Protein AF-A0A966G5F8-F1 (afdb_monomer)

Sequence (269 aa):
MKWYKNPLFVFTLGLQVFALGALAYNFRTSVIMLLISVVLGAIASFYLLKSIQPKGGHLPVNTAVSALIAFLLLNPALNLSLETLFWTFLGGVLVVMAKYGPRYKKQLIFNPATFGLLLLSTFITAIYGSDALLPTFVSWWGTDYAGSWALIILLPLVSYATYKFRKLYLVISFLIFNALWIYFNAGLEALVYPYTTGTIYFLAGVMLLEPKTSPTKKYWQIGAALLAVITYRYIGYFGVNNVELWAVIAVNLVHLLSRLRLSTIFQKN

Radius of gyration: 18.38 Å; Cα contacts (8 Å, |Δi|>4): 365; chains: 1; bounding box: 47×43×51 Å

Solvent-accessible surface area (backbone atoms only — not comparable to full-atom values): 13869 Å² total; per-residue (Å²): 132,72,64,84,74,38,64,68,53,52,50,41,52,48,50,48,53,50,48,50,50,25,44,66,70,54,72,42,71,40,45,52,50,43,48,51,26,29,52,50,14,40,51,52,35,50,54,54,46,36,71,77,39,76,90,70,72,74,84,54,72,68,50,58,45,32,49,51,49,44,55,30,27,40,44,55,45,90,62,86,43,70,66,56,50,48,53,45,19,50,36,23,23,34,20,54,50,34,73,73,47,68,62,55,96,93,33,51,40,54,52,25,35,46,50,15,44,49,53,49,52,52,50,49,36,70,75,58,42,87,83,36,95,68,74,51,65,62,56,43,56,41,34,39,58,55,38,51,58,35,28,64,65,43,46,63,49,29,54,51,43,24,61,77,60,51,29,49,51,29,34,53,39,27,52,50,52,44,48,51,52,43,36,80,75,61,34,72,74,62,46,53,64,63,73,45,34,12,46,59,54,42,45,35,41,57,60,50,45,36,73,76,26,30,47,67,52,62,71,56,14,39,52,23,16,51,47,19,40,50,40,32,52,57,44,39,72,72,68,48,80,64,25,68,43,53,14,38,49,48,23,13,50,47,25,49,52,58,50,54,58,51,55,58,55,68,73,75,108

Mean predicted aligned error: 4.23 Å

Foldseek 3Di:
DPQVVDLLSVLLVLLVVLLVVLCVLPVDPLLVLLLVLLVLLLVVLQVVVCVVPVPDDDPDSCLSVLSSVLSQFFDSDPDPDPVLSVLSNQLSNQLNCLCVPDDDPNFRLANSNLVSNVVSVVVVCVVQNCPDPVPPSTDSSSQFSPFLVSVVSCVVSLVSLCVVLQLVLLLVLLVVLLQVVCCVPPNDVSCPRVVRGRRSSCLRRPQLSPNRQADNDNVLSNVLSNQLSCQLPVVVVVVDPPSSSVSSSSRSVSRVVVVVVVVVVVVVD

pLDDT: mean 91.63, std 9.4, range [50.53, 98.75]

Structure (mmCIF, N/CA/C/O backbone):
data_AF-A0A966G5F8-F1
#
_entry.id   AF-A0A966G5F8-F1
#
loop_
_atom_site.group_PDB
_atom_site.id
_atom_site.type_symbol
_atom_site.label_atom_id
_atom_site.label_alt_id
_atom_site.label_comp_id
_atom_site.label_asym_id
_atom_site.label_entity_id
_atom_site.label_seq_id
_atom_site.pdbx_PDB_ins_code
_atom_site.Cartn_x
_atom_site.Cartn_y
_atom_site.Cartn_z
_atom_site.occupancy
_atom_site.B_iso_or_equiv
_atom_site.auth_seq_id
_atom_site.auth_comp_id
_atom_site.auth_asym_id
_atom_site.auth_atom_id
_atom_site.pdbx_PDB_model_num
ATOM 1 N N . MET A 1 1 ? -23.364 -15.515 12.802 1.00 64.62 1 MET A N 1
ATOM 2 C CA . MET A 1 1 ? -23.230 -14.186 12.152 1.00 64.62 1 MET A CA 1
ATOM 3 C C . MET A 1 1 ? -22.932 -14.396 10.671 1.00 64.62 1 MET A C 1
ATOM 5 O O . MET A 1 1 ? -22.065 -15.196 10.351 1.00 64.62 1 MET A O 1
ATOM 9 N N . LYS A 1 2 ? -23.670 -13.756 9.757 1.00 80.44 2 LYS A N 1
ATOM 10 C CA . LYS A 1 2 ? -23.492 -13.939 8.305 1.00 80.44 2 LYS A CA 1
ATOM 11 C C . LYS A 1 2 ? -22.184 -13.270 7.849 1.00 80.44 2 LYS A C 1
ATOM 13 O O . LYS A 1 2 ? -22.147 -12.054 7.700 1.00 80.44 2 LYS A O 1
ATOM 18 N N . TRP A 1 3 ? -21.121 -14.060 7.687 1.00 76.56 3 TRP A N 1
ATOM 19 C CA . TRP A 1 3 ? -19.751 -13.647 7.334 1.00 76.56 3 TRP A CA 1
ATOM 20 C C . TRP A 1 3 ? -19.681 -12.697 6.123 1.00 76.56 3 TRP A C 1
ATOM 22 O O . TRP A 1 3 ? -18.983 -11.687 6.174 1.00 76.56 3 TRP A O 1
ATOM 32 N N . TYR A 1 4 ? -20.517 -12.925 5.107 1.00 83.19 4 TYR A N 1
ATOM 33 C CA . TYR A 1 4 ? -20.645 -12.074 3.916 1.00 83.19 4 TYR A CA 1
ATOM 34 C C . TYR A 1 4 ? -21.154 -10.643 4.186 1.00 83.19 4 TYR A C 1
ATOM 36 O O . TYR A 1 4 ? -21.052 -9.774 3.323 1.00 83.19 4 TYR A O 1
ATOM 44 N N . LYS A 1 5 ? -21.702 -10.360 5.378 1.00 89.88 5 LYS A N 1
ATOM 45 C CA . LYS A 1 5 ? -22.085 -8.995 5.777 1.00 89.88 5 LYS A CA 1
ATOM 46 C C . LYS A 1 5 ? -20.894 -8.159 6.256 1.00 89.88 5 LYS A C 1
ATOM 48 O O . LYS A 1 5 ? -21.043 -6.948 6.394 1.00 89.88 5 LYS A O 1
ATOM 53 N N . ASN A 1 6 ? -19.737 -8.770 6.531 1.00 93.88 6 ASN A N 1
ATOM 54 C CA . ASN A 1 6 ? -18.542 -8.045 6.949 1.00 93.88 6 ASN A CA 1
ATOM 55 C C . ASN A 1 6 ? -17.798 -7.502 5.711 1.00 93.88 6 ASN A C 1
ATOM 57 O O . ASN A 1 6 ? -17.190 -8.288 4.982 1.00 93.88 6 ASN A O 1
ATOM 61 N N . PRO A 1 7 ? -17.789 -6.175 5.473 1.00 94.38 7 PRO A N 1
ATOM 62 C CA . PRO A 1 7 ? -17.194 -5.607 4.266 1.00 94.38 7 PRO A CA 1
ATOM 63 C C . PRO A 1 7 ? -15.684 -5.837 4.176 1.00 94.38 7 PRO A C 1
ATOM 65 O O . PRO A 1 7 ? -15.155 -5.995 3.081 1.00 94.38 7 PRO A O 1
ATOM 68 N N . LEU A 1 8 ? -14.988 -5.915 5.315 1.00 93.44 8 LEU A N 1
ATOM 69 C CA . LEU A 1 8 ? -13.557 -6.213 5.339 1.00 93.44 8 LEU A CA 1
ATOM 70 C C . LEU A 1 8 ? -13.279 -7.643 4.872 1.00 93.44 8 LEU A C 1
ATOM 72 O O . LEU A 1 8 ? -12.286 -7.887 4.195 1.00 93.44 8 LEU A O 1
ATOM 76 N N . PHE A 1 9 ? -14.154 -8.582 5.224 1.00 94.19 9 PHE A N 1
ATOM 77 C CA . PHE A 1 9 ? -14.009 -9.968 4.809 1.00 94.19 9 PHE A CA 1
ATOM 78 C C . PHE A 1 9 ? -14.216 -10.115 3.291 1.00 94.19 9 PHE A C 1
ATOM 80 O O . PHE A 1 9 ? -13.371 -10.701 2.623 1.00 94.19 9 PHE A O 1
ATOM 87 N N . VAL A 1 10 ? -15.271 -9.505 2.732 1.00 95.31 10 VAL A N 1
ATOM 88 C CA . VAL A 1 10 ? -15.514 -9.488 1.273 1.00 95.31 10 VAL A CA 1
ATOM 89 C C . VAL A 1 10 ? -14.350 -8.830 0.530 1.00 95.31 10 VAL A C 1
ATOM 91 O O . VAL A 1 10 ? -13.882 -9.356 -0.475 1.00 95.31 10 VAL A O 1
ATOM 94 N N . PHE A 1 11 ? -13.830 -7.722 1.063 1.00 96.19 11 PHE A N 1
ATOM 95 C CA . PHE A 1 11 ? -12.645 -7.065 0.517 1.00 96.19 11 PHE A CA 1
ATOM 96 C C . PHE A 1 11 ? -11.409 -7.977 0.536 1.00 96.19 11 PHE A C 1
ATOM 98 O O . PHE A 1 11 ? -10.676 -8.047 -0.444 1.00 96.19 11 PHE A O 1
ATOM 105 N N . THR A 1 12 ? -11.205 -8.715 1.632 1.00 96.00 12 THR A N 1
ATOM 106 C CA . THR A 1 12 ? -10.093 -9.670 1.764 1.00 96.00 12 THR A CA 1
ATOM 107 C C . THR A 1 12 ? -10.203 -10.786 0.728 1.00 96.00 12 THR A C 1
ATOM 109 O O . THR A 1 12 ? -9.208 -11.094 0.084 1.00 96.00 12 THR A O 1
ATOM 112 N N . LEU A 1 13 ? -11.398 -11.353 0.523 1.00 96.25 13 LEU A N 1
ATOM 113 C CA . LEU A 1 13 ? -11.620 -12.363 -0.516 1.00 96.25 13 LEU A CA 1
ATOM 114 C C . LEU A 1 13 ? -11.342 -11.821 -1.918 1.00 96.25 13 LEU A C 1
ATOM 116 O O . LEU A 1 13 ? -10.659 -12.476 -2.697 1.00 96.25 13 LEU A O 1
ATOM 120 N N . GLY A 1 14 ? -11.829 -10.621 -2.239 1.00 97.38 14 GLY A N 1
ATOM 121 C CA . GLY A 1 14 ? -11.553 -10.011 -3.539 1.00 97.38 14 GLY A CA 1
ATOM 122 C C . GLY A 1 14 ? -10.056 -9.792 -3.766 1.00 97.38 14 GLY A C 1
ATOM 123 O O . GLY A 1 14 ? -9.552 -10.074 -4.849 1.00 97.38 14 GLY A O 1
ATOM 124 N N . LEU A 1 15 ? -9.325 -9.371 -2.729 1.00 97.56 15 LEU A N 1
ATOM 125 C CA . LEU A 1 15 ? -7.873 -9.215 -2.801 1.00 97.56 15 LEU A CA 1
ATOM 126 C C . LEU A 1 15 ? -7.144 -10.562 -2.944 1.00 97.56 15 LEU A C 1
ATOM 128 O O . LEU A 1 15 ? -6.145 -10.633 -3.652 1.00 97.56 15 LEU A O 1
ATOM 132 N N . GLN A 1 16 ? -7.645 -11.633 -2.319 1.00 97.38 16 GLN A N 1
ATOM 133 C CA . GLN A 1 16 ? -7.126 -12.992 -2.522 1.00 97.38 16 GLN A CA 1
ATOM 134 C C . GLN A 1 16 ? -7.323 -13.454 -3.964 1.00 97.38 16 GLN A C 1
ATOM 136 O O . GLN A 1 16 ? -6.374 -13.938 -4.565 1.00 97.38 16 GLN A O 1
ATOM 141 N N . VAL A 1 17 ? -8.516 -13.265 -4.537 1.00 97.56 17 VAL A N 1
ATOM 142 C CA . VAL A 1 17 ? -8.784 -13.590 -5.949 1.00 97.56 17 VAL A CA 1
ATOM 143 C C . VAL A 1 17 ? -7.850 -12.802 -6.867 1.00 97.56 17 VAL A C 1
ATOM 145 O O . VAL A 1 17 ? -7.244 -13.380 -7.765 1.00 97.56 17 VAL A O 1
ATOM 148 N N . PHE A 1 18 ? -7.665 -11.507 -6.601 1.00 98.19 18 PHE A N 1
ATOM 149 C CA . PHE A 1 18 ? -6.741 -10.668 -7.361 1.00 98.19 18 PHE A CA 1
ATOM 150 C C . PHE A 1 18 ? -5.287 -11.163 -7.266 1.00 98.19 18 PHE A C 1
ATOM 152 O O . PHE A 1 18 ? -4.610 -11.268 -8.287 1.00 98.19 18 PHE A O 1
ATOM 159 N N . ALA A 1 19 ? -4.823 -11.532 -6.066 1.00 98.06 19 ALA A N 1
ATOM 160 C CA . ALA A 1 19 ? -3.479 -12.067 -5.850 1.00 98.06 19 ALA A CA 1
ATOM 161 C C . ALA A 1 19 ? -3.266 -13.459 -6.454 1.00 98.06 19 ALA A C 1
ATOM 163 O O . ALA A 1 19 ? -2.186 -13.741 -6.968 1.00 98.06 19 ALA A O 1
ATOM 164 N N . LEU A 1 20 ? -4.290 -14.314 -6.440 1.00 97.75 20 LEU A N 1
ATOM 165 C CA . LEU A 1 20 ? -4.261 -15.600 -7.132 1.00 97.75 20 LEU A CA 1
ATOM 166 C C . LEU A 1 20 ? -4.184 -15.412 -8.648 1.00 97.75 20 LEU A C 1
ATOM 168 O O . LEU A 1 20 ? -3.435 -16.134 -9.294 1.00 97.75 20 LEU A O 1
ATOM 172 N N . GLY A 1 21 ? -4.885 -14.419 -9.205 1.00 97.69 21 GLY A N 1
ATOM 173 C CA . GLY A 1 21 ? -4.738 -14.034 -10.610 1.00 97.69 21 GLY A CA 1
ATOM 174 C C . GLY A 1 21 ? -3.304 -13.614 -10.946 1.00 97.69 21 GLY A C 1
ATOM 175 O O . GLY A 1 21 ? -2.738 -14.105 -11.922 1.00 97.69 21 GLY A O 1
ATOM 176 N N . ALA A 1 22 ? -2.683 -12.791 -10.091 1.00 97.56 22 ALA A N 1
ATOM 177 C CA . ALA A 1 22 ? -1.288 -12.373 -10.252 1.00 97.56 22 ALA A CA 1
ATOM 178 C C . ALA A 1 22 ? -0.309 -13.554 -10.225 1.00 97.56 22 ALA A C 1
ATOM 180 O O . ALA A 1 22 ? 0.570 -13.660 -11.082 1.00 97.56 22 ALA A O 1
ATOM 181 N N . LEU A 1 23 ? -0.492 -14.455 -9.256 1.00 97.38 23 LEU A N 1
ATOM 182 C CA . LEU A 1 23 ? 0.301 -15.671 -9.108 1.00 97.38 23 LEU A CA 1
ATOM 183 C C . LEU A 1 23 ? 0.127 -16.616 -10.302 1.00 97.38 23 LEU A C 1
ATOM 185 O O . LEU A 1 23 ? 1.115 -17.146 -10.797 1.00 97.38 23 LEU A O 1
ATOM 189 N N . ALA A 1 24 ? -1.109 -16.826 -10.761 1.00 97.25 24 ALA A N 1
ATOM 190 C CA . ALA A 1 24 ? -1.410 -17.718 -11.876 1.00 97.25 24 ALA A CA 1
ATOM 191 C C . ALA A 1 24 ? -0.820 -17.200 -13.194 1.00 97.25 24 ALA A C 1
ATOM 193 O O . ALA A 1 24 ? -0.266 -17.981 -13.962 1.00 97.25 24 ALA A O 1
ATOM 194 N N . TYR A 1 25 ? -0.894 -15.888 -13.438 1.00 97.06 25 TYR A N 1
ATOM 195 C CA . TYR A 1 25 ? -0.330 -15.284 -14.644 1.00 97.06 25 TYR A CA 1
ATOM 196 C C . TYR A 1 25 ? 1.207 -15.314 -14.646 1.00 97.06 25 TYR A C 1
ATOM 198 O O . TYR A 1 25 ? 1.825 -15.615 -15.663 1.00 97.06 25 TYR A O 1
ATOM 206 N N . ASN A 1 26 ? 1.840 -15.036 -13.502 1.00 95.50 26 ASN A N 1
ATOM 207 C CA . ASN A 1 26 ? 3.298 -15.022 -13.354 1.00 95.50 26 ASN A CA 1
ATOM 208 C C . ASN A 1 26 ? 3.800 -16.212 -12.525 1.00 95.50 26 ASN A C 1
ATOM 210 O O . ASN A 1 26 ? 4.575 -16.040 -11.581 1.00 95.50 26 ASN A O 1
ATOM 214 N N . PHE A 1 27 ? 3.377 -17.429 -12.869 1.00 96.00 27 PHE A N 1
ATOM 215 C CA . PHE A 1 27 ? 3.741 -18.625 -12.109 1.00 96.00 27 PHE A CA 1
ATOM 216 C C . PHE A 1 27 ? 5.209 -19.017 -12.342 1.00 96.00 27 PHE A C 1
ATOM 218 O O . PHE A 1 27 ? 5.545 -19.804 -13.225 1.00 96.00 27 PHE A O 1
ATOM 225 N N . ARG A 1 28 ? 6.108 -18.411 -11.561 1.00 95.12 28 ARG A N 1
ATOM 226 C CA . ARG A 1 28 ? 7.564 -18.597 -11.627 1.00 95.12 28 ARG A CA 1
ATOM 227 C C . ARG A 1 28 ? 8.129 -18.852 -10.235 1.00 95.12 28 ARG A C 1
ATOM 229 O O . ARG A 1 28 ? 7.567 -18.399 -9.237 1.00 95.12 28 ARG A O 1
ATOM 236 N N . THR A 1 29 ? 9.288 -19.504 -10.167 1.00 94.56 29 THR A N 1
ATOM 237 C CA . THR A 1 29 ? 9.963 -19.832 -8.901 1.00 94.56 29 THR A CA 1
ATOM 238 C C . THR A 1 29 ? 10.185 -18.603 -8.017 1.00 94.56 29 THR A C 1
ATOM 240 O O . THR A 1 29 ? 9.930 -18.674 -6.820 1.00 94.56 29 THR A O 1
ATOM 243 N N . SER A 1 30 ? 10.572 -17.453 -8.584 1.00 93.50 30 SER A N 1
ATOM 244 C CA . SER A 1 30 ? 10.754 -16.203 -7.825 1.00 93.50 30 SER A CA 1
ATOM 245 C C . SER A 1 30 ? 9.481 -15.722 -7.130 1.00 93.50 30 SER A C 1
ATOM 247 O O . SER A 1 30 ? 9.525 -15.329 -5.966 1.00 93.50 30 SER A O 1
ATOM 249 N N . VAL A 1 31 ? 8.333 -15.818 -7.800 1.00 95.50 31 VAL A N 1
ATOM 250 C CA . VAL A 1 31 ? 7.028 -15.434 -7.245 1.00 95.50 31 VAL A CA 1
ATOM 251 C C . VAL A 1 31 ? 6.577 -16.411 -6.157 1.00 95.50 31 VAL A C 1
ATOM 253 O O . VAL A 1 31 ? 6.059 -15.991 -5.122 1.00 95.50 31 VAL A O 1
ATOM 256 N N . ILE A 1 32 ? 6.809 -17.712 -6.350 1.00 95.88 32 ILE A N 1
ATOM 257 C CA . ILE A 1 32 ? 6.497 -18.733 -5.339 1.00 95.88 32 ILE A CA 1
ATOM 258 C C . ILE A 1 32 ? 7.360 -18.524 -4.091 1.00 95.88 32 ILE A C 1
ATOM 260 O O . ILE A 1 32 ? 6.846 -18.552 -2.975 1.00 95.88 32 ILE A O 1
ATOM 264 N N . MET A 1 33 ? 8.656 -18.258 -4.262 1.00 94.00 33 MET A N 1
ATOM 265 C CA . MET A 1 33 ? 9.560 -17.978 -3.145 1.00 94.00 33 MET A CA 1
ATOM 266 C C . MET A 1 33 ? 9.180 -16.687 -2.417 1.00 94.00 33 MET A C 1
ATOM 268 O O . MET A 1 33 ? 9.185 -16.663 -1.190 1.00 94.00 33 MET A O 1
ATOM 272 N N . LEU A 1 34 ? 8.767 -15.645 -3.145 1.00 94.06 34 LEU A N 1
ATOM 273 C CA . LEU A 1 34 ? 8.193 -14.435 -2.558 1.00 94.06 34 LEU A CA 1
ATOM 274 C C . LEU A 1 34 ? 6.955 -14.760 -1.702 1.00 94.06 34 LEU A C 1
ATOM 276 O O . LEU A 1 34 ? 6.875 -14.325 -0.552 1.00 94.06 34 LEU A O 1
ATOM 280 N N . LEU A 1 35 ? 6.015 -15.555 -2.227 1.00 95.50 35 LEU A N 1
ATOM 281 C CA . LEU A 1 35 ? 4.829 -15.986 -1.483 1.00 95.50 35 LEU A CA 1
ATOM 282 C C . LEU A 1 35 ? 5.216 -16.726 -0.196 1.00 95.50 35 LEU A C 1
ATOM 284 O O . LEU A 1 35 ? 4.717 -16.386 0.878 1.00 95.50 35 LEU A O 1
ATOM 288 N N . ILE A 1 36 ? 6.125 -17.700 -0.294 1.00 95.31 36 ILE A N 1
ATOM 289 C CA . ILE A 1 36 ? 6.622 -18.471 0.852 1.00 95.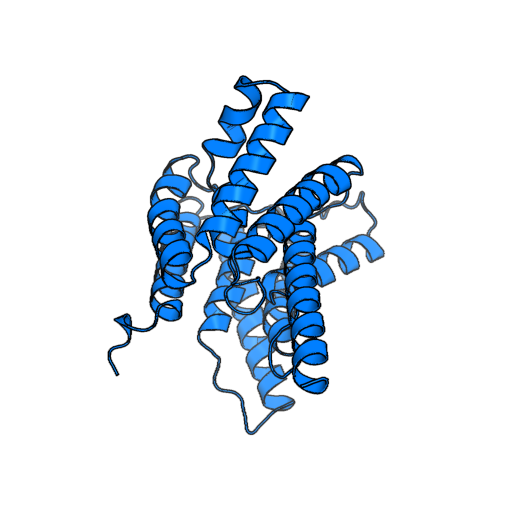31 36 ILE A CA 1
ATOM 290 C C . ILE A 1 36 ? 7.259 -17.535 1.885 1.00 95.31 36 ILE A C 1
ATOM 292 O O . ILE A 1 36 ? 6.895 -17.597 3.057 1.00 95.31 36 ILE A O 1
ATOM 296 N N . SER A 1 37 ? 8.143 -16.623 1.472 1.00 92.69 37 SER A N 1
ATOM 297 C CA . SER A 1 37 ? 8.813 -15.677 2.372 1.00 92.69 37 SER A CA 1
ATOM 298 C C . SER A 1 37 ? 7.831 -14.757 3.098 1.00 92.69 37 SER A C 1
ATOM 300 O O . SER A 1 37 ? 7.963 -14.551 4.305 1.00 92.69 37 SER A O 1
ATOM 302 N N . VAL A 1 38 ? 6.808 -14.242 2.407 1.00 93.62 38 VAL A N 1
ATOM 303 C CA . VAL A 1 38 ? 5.767 -13.405 3.029 1.00 93.62 38 VAL A CA 1
ATOM 304 C C . VAL A 1 38 ? 4.926 -14.213 4.020 1.00 93.62 38 VAL A C 1
ATOM 306 O O . VAL A 1 38 ? 4.655 -13.735 5.124 1.00 93.62 38 VAL A O 1
ATOM 309 N N . VAL A 1 39 ? 4.538 -15.443 3.666 1.00 94.19 39 VAL A N 1
ATOM 310 C CA . VAL A 1 39 ? 3.778 -16.339 4.553 1.00 94.19 39 VAL A CA 1
ATOM 311 C C . VAL A 1 39 ? 4.591 -16.689 5.798 1.00 94.19 39 VAL A C 1
ATOM 313 O O . VAL A 1 39 ? 4.089 -16.539 6.913 1.00 94.19 39 VAL A O 1
ATOM 316 N N . LEU A 1 40 ? 5.855 -17.085 5.637 1.00 94.69 40 LEU A N 1
ATOM 317 C CA . LEU A 1 40 ? 6.754 -17.379 6.752 1.00 94.69 40 LEU A CA 1
ATOM 318 C C . LEU A 1 40 ? 6.976 -16.148 7.635 1.00 94.69 40 LEU A C 1
ATOM 320 O O . LEU A 1 40 ? 6.915 -16.268 8.857 1.00 94.69 40 LEU A O 1
ATOM 324 N N . GLY A 1 41 ? 7.152 -14.959 7.052 1.00 92.12 41 GLY A N 1
ATOM 325 C CA . GLY A 1 41 ? 7.279 -13.708 7.803 1.00 92.12 41 GLY A CA 1
ATOM 326 C C . GLY A 1 41 ? 6.024 -13.376 8.617 1.00 92.12 41 GLY A C 1
ATOM 327 O O . GLY A 1 41 ? 6.109 -12.975 9.783 1.00 92.12 41 GLY A O 1
ATOM 328 N N . ALA A 1 42 ? 4.838 -13.614 8.053 1.00 90.44 42 ALA A N 1
ATOM 329 C CA . ALA A 1 42 ? 3.576 -13.436 8.762 1.00 90.44 42 ALA A CA 1
ATOM 330 C C . ALA A 1 42 ? 3.398 -14.443 9.914 1.00 90.44 42 ALA A C 1
ATOM 332 O O . ALA A 1 42 ? 2.958 -14.059 11.002 1.00 90.44 42 ALA A O 1
ATOM 333 N N . ILE A 1 43 ? 3.778 -15.708 9.701 1.00 91.88 43 ILE A N 1
ATOM 334 C CA . ILE A 1 43 ? 3.770 -16.755 10.733 1.00 91.88 43 ILE A CA 1
ATOM 335 C C . ILE A 1 43 ? 4.762 -16.412 11.851 1.00 91.88 43 ILE A C 1
ATOM 337 O O . ILE A 1 43 ? 4.391 -16.419 13.025 1.00 91.88 43 ILE A O 1
ATOM 341 N N . ALA A 1 44 ? 5.998 -16.047 11.510 1.00 92.38 44 ALA A N 1
ATOM 342 C CA . ALA A 1 44 ? 7.018 -15.653 12.479 1.00 92.38 44 ALA A CA 1
ATOM 343 C C . ALA A 1 44 ? 6.547 -14.464 13.326 1.00 92.38 44 ALA A C 1
ATOM 345 O O . ALA A 1 44 ? 6.622 -14.499 14.553 1.00 92.38 44 ALA A O 1
ATOM 346 N N . SER A 1 45 ? 5.953 -13.454 12.687 1.00 89.81 45 SER A N 1
ATOM 347 C CA . SER A 1 45 ? 5.371 -12.306 13.388 1.00 89.81 45 SER A CA 1
ATOM 348 C C . SER A 1 45 ? 4.285 -12.711 14.364 1.00 89.81 45 SER A C 1
ATOM 350 O O . SER A 1 45 ? 4.231 -12.185 15.470 1.00 89.81 45 SER A O 1
ATOM 352 N N . PHE A 1 46 ? 3.414 -13.647 13.981 1.00 87.69 46 PHE A N 1
ATOM 353 C CA . PHE A 1 46 ? 2.381 -14.148 14.877 1.00 87.69 46 PHE A CA 1
ATOM 354 C C . PHE A 1 46 ? 2.979 -14.761 16.146 1.00 87.69 46 PHE A C 1
ATOM 356 O O . PHE A 1 46 ? 2.537 -14.429 17.247 1.00 87.69 46 PHE A O 1
ATOM 363 N N . TYR A 1 47 ? 4.002 -15.607 16.008 1.00 90.06 47 TYR A N 1
ATOM 364 C CA . TYR A 1 47 ? 4.673 -16.216 17.156 1.00 90.06 47 TYR A CA 1
ATOM 365 C C . TYR A 1 47 ? 5.405 -15.184 18.020 1.00 90.06 47 TYR A C 1
ATOM 367 O O . TYR A 1 47 ? 5.251 -15.208 19.243 1.00 90.06 47 TYR A O 1
ATOM 375 N N . LEU A 1 48 ? 6.111 -14.229 17.408 1.00 89.06 48 LEU A N 1
ATOM 376 C CA . LEU A 1 48 ? 6.752 -13.120 18.124 1.00 89.06 48 LEU A CA 1
ATOM 377 C C . LEU A 1 48 ? 5.725 -12.304 18.919 1.00 89.06 48 LEU A C 1
ATOM 379 O O . LEU A 1 48 ? 5.907 -12.032 20.104 1.00 89.06 48 LEU A O 1
ATOM 383 N N . LEU A 1 49 ? 4.593 -11.970 18.301 1.00 85.94 49 LEU A N 1
ATOM 384 C CA . LEU A 1 49 ? 3.521 -11.214 18.947 1.00 85.94 49 LEU A CA 1
ATOM 385 C C . LE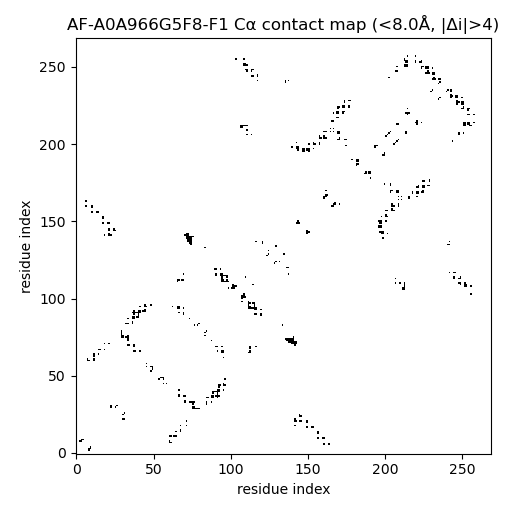U A 1 49 ? 2.848 -11.997 20.067 1.00 85.94 49 LEU A C 1
ATOM 387 O O . LEU A 1 49 ? 2.526 -11.415 21.100 1.00 85.94 49 LEU A O 1
ATOM 391 N N . LYS A 1 50 ? 2.657 -13.307 19.896 1.00 85.38 50 LYS A N 1
ATOM 392 C CA . LYS A 1 50 ? 2.141 -14.178 20.954 1.00 85.38 50 LYS A CA 1
ATOM 393 C C . LYS A 1 50 ? 3.093 -14.216 22.153 1.00 85.38 50 LYS A C 1
ATOM 395 O O . LYS A 1 50 ? 2.618 -14.217 23.283 1.00 85.38 50 LYS A O 1
ATOM 400 N N . SER A 1 51 ? 4.406 -14.189 21.915 1.00 87.00 51 SER A N 1
ATOM 401 C CA . SER A 1 51 ? 5.413 -14.120 22.981 1.00 87.00 51 SER A CA 1
ATOM 402 C C . SER A 1 51 ? 5.367 -12.793 23.743 1.00 87.00 51 SER A C 1
ATOM 404 O O . SER A 1 51 ? 5.518 -12.781 24.959 1.00 87.00 51 SER A O 1
ATOM 406 N N . ILE A 1 52 ? 5.140 -11.675 23.047 1.00 84.62 52 ILE A N 1
ATOM 407 C CA . ILE A 1 52 ? 5.096 -10.337 23.661 1.00 84.62 52 ILE A CA 1
ATOM 408 C C . ILE A 1 52 ? 3.728 -10.067 24.321 1.00 84.62 52 ILE A C 1
ATOM 410 O O . ILE A 1 52 ? 3.642 -9.357 25.321 1.00 84.62 52 ILE A O 1
ATOM 414 N N . GLN A 1 53 ? 2.638 -10.619 23.775 1.00 82.12 53 GLN A N 1
ATOM 415 C CA . GLN A 1 53 ? 1.255 -10.370 24.208 1.00 82.12 53 GLN A CA 1
ATOM 416 C C . GLN A 1 53 ? 0.446 -11.677 24.359 1.00 82.12 53 GLN A C 1
ATOM 418 O O . GLN A 1 53 ? -0.513 -11.911 23.612 1.00 82.12 53 GLN A O 1
ATOM 423 N N . PRO A 1 54 ? 0.760 -12.522 25.361 1.00 69.62 54 PRO A N 1
ATOM 424 C CA . PRO A 1 54 ? 0.217 -13.881 25.482 1.00 69.62 54 PRO A CA 1
ATOM 425 C C . PRO A 1 54 ? -1.308 -13.963 25.663 1.00 69.62 54 PRO A C 1
ATOM 427 O O . PRO A 1 54 ? -1.904 -14.990 25.351 1.00 69.62 54 PRO A O 1
ATOM 430 N N . LYS A 1 55 ? -1.965 -12.891 26.128 1.00 63.09 55 LYS A N 1
ATOM 431 C CA . LYS A 1 55 ? -3.410 -12.874 26.433 1.00 63.09 55 LYS A CA 1
ATOM 432 C C . LYS A 1 55 ? -4.310 -12.278 25.333 1.00 63.09 55 LYS A C 1
ATOM 434 O O . LYS A 1 55 ? -5.511 -12.176 25.553 1.00 63.09 55 LYS A O 1
ATOM 439 N N . GLY A 1 56 ? -3.778 -11.860 24.175 1.00 56.00 56 GLY A N 1
ATOM 440 C CA . GLY A 1 56 ? -4.535 -11.000 23.239 1.00 56.00 56 GLY A CA 1
ATOM 441 C C . GLY A 1 56 ? -4.584 -11.389 21.755 1.00 56.00 56 GLY A C 1
ATOM 442 O O . GLY A 1 56 ? -5.183 -10.661 20.967 1.00 56.00 56 GLY A O 1
ATOM 443 N N . GLY A 1 57 ? -3.948 -12.476 21.323 1.00 53.81 57 GLY A N 1
ATOM 444 C CA . GLY A 1 57 ? -3.558 -12.611 19.916 1.00 53.81 57 GLY A CA 1
ATOM 445 C C . GLY A 1 57 ? -4.413 -13.533 19.050 1.00 53.81 57 GLY A C 1
ATOM 446 O O . GLY A 1 57 ? -3.877 -14.513 18.548 1.00 53.81 57 GLY A O 1
ATOM 447 N N . HIS A 1 58 ? -5.691 -13.246 18.793 1.00 64.25 58 HIS A N 1
ATOM 448 C CA . HIS A 1 58 ? -6.281 -13.789 17.558 1.00 64.25 58 HIS A CA 1
ATOM 449 C C . HIS A 1 58 ? -5.707 -13.014 16.376 1.00 64.25 58 HIS A C 1
ATOM 451 O O . HIS A 1 58 ? -5.713 -11.784 16.416 1.00 64.25 58 HIS A O 1
ATOM 457 N N . LEU A 1 59 ? -5.236 -13.706 15.330 1.00 70.62 59 LEU A N 1
ATOM 458 C CA . LEU A 1 59 ? -4.826 -13.048 14.090 1.00 70.62 59 LEU A CA 1
ATOM 459 C C . LEU A 1 59 ? -6.039 -12.342 13.488 1.00 70.62 59 LEU A C 1
ATOM 461 O O . LEU A 1 59 ? -6.979 -13.001 13.039 1.00 70.62 59 LEU A O 1
ATOM 465 N N . PRO A 1 60 ? -6.061 -11.004 13.478 1.00 77.94 60 PRO A N 1
ATOM 466 C CA . PRO A 1 60 ? -7.195 -10.303 12.919 1.00 77.94 60 PRO A CA 1
ATOM 467 C C . PRO A 1 60 ? -7.204 -10.502 11.396 1.00 77.94 60 PRO A C 1
ATOM 469 O O . PRO A 1 60 ? -6.154 -10.524 10.760 1.00 77.94 60 PRO A O 1
ATOM 472 N N . VAL A 1 61 ? -8.392 -10.607 10.787 1.00 82.69 61 VAL A N 1
ATOM 473 C CA . VAL A 1 61 ? -8.572 -10.788 9.325 1.00 82.69 61 VAL A CA 1
ATOM 474 C C . VAL A 1 61 ? -7.799 -9.747 8.510 1.00 82.69 61 VAL A C 1
ATOM 476 O O . VAL A 1 61 ? -7.276 -10.039 7.440 1.00 82.69 61 VAL A O 1
ATOM 479 N N . ASN A 1 62 ? -7.636 -8.534 9.044 1.00 85.56 62 ASN A N 1
ATOM 480 C CA . ASN A 1 62 ? -6.829 -7.513 8.387 1.00 85.56 62 ASN A CA 1
ATOM 481 C C . ASN A 1 62 ? -5.346 -7.916 8.237 1.00 85.56 62 ASN A C 1
ATOM 483 O O . ASN A 1 62 ? -4.611 -7.185 7.588 1.00 85.56 62 ASN A O 1
ATOM 487 N N . THR A 1 63 ? -4.834 -8.971 8.893 1.00 89.81 63 THR A N 1
ATOM 488 C CA . THR A 1 63 ? -3.432 -9.437 8.757 1.00 89.81 63 THR A CA 1
ATOM 489 C C . THR A 1 63 ? -3.238 -10.163 7.454 1.00 89.81 63 THR A C 1
ATOM 491 O O . THR A 1 63 ? -2.252 -9.892 6.779 1.00 89.81 63 THR A O 1
ATOM 494 N N . ALA A 1 64 ? -4.231 -10.951 7.044 1.00 92.12 64 ALA A N 1
ATOM 495 C CA . ALA A 1 64 ? -4.273 -11.486 5.695 1.00 92.12 64 ALA A CA 1
ATOM 496 C C . ALA A 1 64 ? -4.252 -10.350 4.663 1.00 92.12 64 ALA A C 1
ATOM 498 O O . ALA A 1 64 ? -3.457 -10.400 3.739 1.00 92.12 64 ALA A O 1
ATOM 499 N N . VAL A 1 65 ? -5.035 -9.279 4.866 1.00 94.69 65 VAL A N 1
ATOM 500 C CA . VAL A 1 65 ? -5.019 -8.109 3.962 1.00 94.69 65 VAL A CA 1
ATOM 501 C C . VAL A 1 65 ? -3.623 -7.491 3.865 1.00 94.69 65 VAL A C 1
ATOM 503 O O . VAL A 1 65 ? -3.124 -7.310 2.763 1.00 94.69 65 VAL A O 1
ATOM 506 N N . SER A 1 66 ? -2.970 -7.196 4.993 1.00 94.69 66 SER A N 1
ATOM 507 C CA . SER A 1 66 ? -1.627 -6.598 4.980 1.00 94.69 66 SER A CA 1
ATOM 508 C C . SER A 1 66 ? -0.581 -7.517 4.335 1.00 94.69 66 SER A C 1
ATOM 510 O O . SER A 1 66 ? 0.244 -7.031 3.572 1.00 94.69 66 SER A O 1
ATOM 512 N N . ALA A 1 67 ? -0.634 -8.827 4.594 1.00 94.81 67 ALA A N 1
ATOM 513 C CA . ALA A 1 67 ? 0.276 -9.799 3.987 1.00 94.81 67 ALA A CA 1
ATOM 514 C C . ALA A 1 67 ? 0.043 -9.949 2.473 1.00 94.81 67 ALA A C 1
ATOM 516 O O . ALA A 1 67 ? 1.002 -9.991 1.713 1.00 94.81 67 ALA A O 1
ATOM 517 N N . LEU A 1 68 ? -1.215 -9.959 2.020 1.00 96.81 68 LEU A N 1
ATOM 518 C CA . LEU A 1 68 ? -1.557 -9.976 0.592 1.00 96.81 68 LEU A CA 1
ATOM 519 C C . LEU A 1 68 ? -1.082 -8.706 -0.114 1.00 96.81 68 LEU A C 1
ATOM 521 O O . LEU A 1 68 ? -0.518 -8.787 -1.197 1.00 96.81 68 LEU A O 1
ATOM 525 N N . ILE A 1 69 ? -1.267 -7.539 0.511 1.00 97.12 69 ILE A N 1
ATOM 526 C CA . ILE A 1 69 ? -0.716 -6.281 -0.002 1.00 97.12 69 ILE A CA 1
ATOM 527 C C . ILE A 1 69 ? 0.810 -6.383 -0.091 1.00 97.12 69 ILE A C 1
ATOM 529 O O . ILE A 1 69 ? 1.364 -6.067 -1.133 1.00 97.12 69 ILE A O 1
ATOM 533 N N . ALA A 1 70 ? 1.495 -6.866 0.949 1.00 96.25 70 ALA A N 1
ATOM 534 C CA . ALA A 1 70 ? 2.947 -7.036 0.904 1.00 96.25 70 ALA A CA 1
ATOM 535 C C . ALA A 1 70 ? 3.383 -7.955 -0.246 1.00 96.25 70 ALA A C 1
ATOM 537 O O . ALA A 1 70 ? 4.271 -7.587 -1.005 1.00 96.25 70 ALA A O 1
ATOM 538 N N . PHE A 1 71 ? 2.713 -9.096 -0.428 1.00 97.12 71 PHE A N 1
ATOM 539 C CA . PHE A 1 71 ? 2.968 -10.012 -1.541 1.00 97.12 71 PHE A CA 1
ATOM 540 C C . PHE A 1 71 ? 2.842 -9.328 -2.910 1.00 97.12 71 PHE A C 1
ATOM 542 O O . PHE A 1 71 ? 3.709 -9.509 -3.756 1.00 97.12 71 PHE A O 1
ATOM 549 N N . LEU A 1 72 ? 1.805 -8.514 -3.119 1.00 97.50 72 LEU A N 1
ATOM 550 C CA . LEU A 1 72 ? 1.565 -7.814 -4.388 1.00 97.50 72 LEU A CA 1
ATOM 551 C C . LEU A 1 72 ? 2.545 -6.658 -4.654 1.00 97.50 72 LEU A C 1
ATOM 553 O O . LEU A 1 72 ? 2.705 -6.242 -5.801 1.00 97.50 72 LEU A O 1
ATO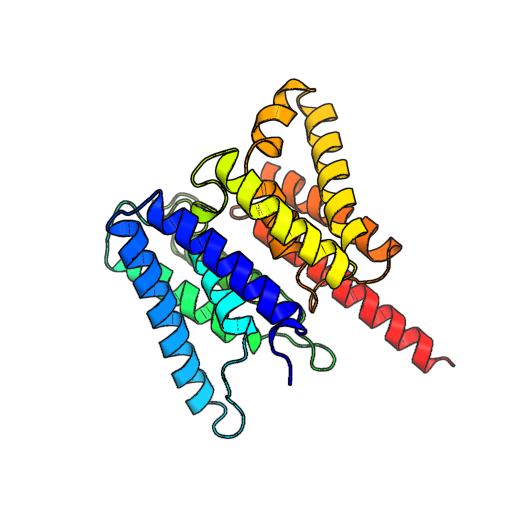M 557 N N . LEU A 1 73 ? 3.167 -6.119 -3.604 1.00 96.50 73 LEU A N 1
ATOM 558 C CA . LEU A 1 73 ? 4.018 -4.931 -3.671 1.00 96.50 73 LEU A CA 1
ATOM 559 C C . LEU A 1 73 ? 5.508 -5.272 -3.726 1.00 96.50 73 LEU A C 1
ATOM 561 O O . LEU A 1 73 ? 6.259 -4.595 -4.425 1.00 96.50 73 LEU A O 1
ATOM 565 N N . LEU A 1 74 ? 5.940 -6.287 -2.979 1.00 94.50 74 LEU A N 1
ATOM 566 C CA . LEU A 1 74 ? 7.337 -6.706 -2.887 1.00 94.50 74 LEU A CA 1
ATOM 567 C C . LEU A 1 74 ? 7.829 -7.293 -4.205 1.00 94.50 74 LEU A C 1
ATOM 569 O O . LEU A 1 74 ? 7.112 -8.036 -4.859 1.00 94.50 74 LEU A O 1
ATOM 573 N N . ASN A 1 75 ? 9.059 -6.974 -4.591 1.00 91.88 75 ASN A N 1
ATOM 574 C CA . ASN A 1 75 ? 9.628 -7.438 -5.848 1.00 91.88 75 ASN A CA 1
ATOM 575 C C . ASN A 1 75 ? 9.949 -8.942 -5.824 1.00 91.88 75 ASN A C 1
ATOM 577 O O . ASN A 1 75 ? 10.701 -9.386 -4.952 1.00 91.88 75 ASN A O 1
ATOM 581 N N . PRO A 1 76 ? 9.408 -9.736 -6.770 1.00 87.56 76 PRO A N 1
ATOM 582 C CA . PRO A 1 76 ? 9.807 -11.117 -6.956 1.00 87.56 76 PRO A CA 1
ATOM 583 C C . PRO A 1 76 ? 11.204 -11.117 -7.572 1.00 87.56 76 PRO A C 1
ATOM 585 O O . PRO A 1 76 ? 11.372 -11.091 -8.790 1.00 87.56 76 PRO A O 1
ATOM 588 N N . ALA A 1 77 ? 12.209 -11.124 -6.701 1.00 78.56 77 ALA A N 1
ATOM 589 C CA . ALA A 1 77 ? 13.611 -11.050 -7.070 1.00 78.56 77 ALA A CA 1
ATOM 590 C C . ALA A 1 77 ? 13.960 -12.009 -8.213 1.00 78.56 77 ALA A C 1
ATOM 592 O O . ALA A 1 77 ? 13.714 -13.213 -8.125 1.00 78.56 77 ALA A O 1
ATOM 593 N N . LEU A 1 78 ? 14.566 -11.475 -9.277 1.00 65.06 78 LEU A N 1
ATOM 594 C CA . LEU A 1 78 ? 15.088 -12.291 -10.378 1.00 65.06 78 LEU A CA 1
ATOM 595 C C . LEU A 1 78 ? 16.246 -13.179 -9.901 1.00 65.06 78 LEU A C 1
ATOM 597 O O . LEU A 1 78 ? 16.391 -14.310 -10.357 1.00 65.06 78 LEU A O 1
ATOM 601 N N . ASN A 1 79 ? 17.005 -12.686 -8.920 1.00 75.56 79 ASN A N 1
ATOM 602 C CA . ASN A 1 79 ? 18.077 -13.417 -8.266 1.00 75.56 79 ASN A CA 1
ATOM 603 C C . ASN A 1 79 ? 17.557 -13.965 -6.936 1.00 75.56 79 ASN A C 1
ATOM 605 O O . ASN A 1 79 ? 17.332 -13.212 -5.991 1.00 75.56 79 ASN A O 1
ATOM 609 N N . LEU A 1 80 ? 17.379 -15.284 -6.856 1.00 83.19 80 LEU A N 1
ATOM 610 C CA . LEU A 1 80 ? 16.976 -16.013 -5.645 1.00 83.19 80 LEU A CA 1
ATOM 611 C C . LEU A 1 80 ? 18.110 -16.085 -4.602 1.00 83.19 80 LEU A C 1
ATOM 613 O O . LEU A 1 80 ? 18.354 -17.133 -4.005 1.00 83.19 80 LEU A O 1
ATOM 617 N N . SER A 1 81 ? 18.843 -14.990 -4.401 1.00 88.56 81 SER A N 1
ATOM 618 C CA . SER A 1 81 ? 19.896 -14.934 -3.395 1.00 88.56 81 SER A CA 1
ATOM 619 C C . SER A 1 81 ? 19.285 -15.031 -1.993 1.00 88.56 81 SER A C 1
ATOM 621 O O . SER A 1 81 ? 18.169 -14.564 -1.737 1.00 88.56 81 SER A O 1
ATOM 623 N N . LEU A 1 82 ? 20.030 -15.631 -1.060 1.00 88.06 82 LEU A N 1
ATOM 624 C CA . LEU A 1 82 ? 19.615 -15.715 0.344 1.00 88.06 82 LEU A CA 1
ATOM 625 C C . LEU A 1 82 ? 19.351 -14.329 0.940 1.00 88.06 82 LEU A C 1
ATOM 627 O O . LEU A 1 82 ? 18.417 -14.164 1.718 1.00 88.06 82 LEU A O 1
ATOM 631 N N . GLU A 1 83 ? 20.133 -13.332 0.531 1.00 88.62 83 GLU A N 1
ATOM 632 C CA . GLU A 1 83 ? 19.962 -11.945 0.947 1.00 88.62 83 GLU A CA 1
ATOM 633 C C . GLU A 1 83 ? 18.601 -11.383 0.520 1.00 88.62 83 GLU A C 1
ATOM 635 O O . GLU A 1 83 ? 17.870 -10.836 1.345 1.00 88.62 83 GLU A O 1
ATOM 640 N N . THR A 1 84 ? 18.197 -11.552 -0.743 1.00 85.94 84 THR A N 1
ATOM 641 C CA . THR A 1 84 ? 16.913 -11.005 -1.192 1.00 85.94 84 THR A CA 1
ATOM 642 C C . THR A 1 84 ? 15.725 -11.741 -0.572 1.00 85.94 84 THR A C 1
ATOM 644 O O . THR A 1 84 ? 14.720 -11.116 -0.213 1.00 85.94 84 THR A O 1
ATOM 647 N N . LEU A 1 85 ? 15.842 -13.057 -0.369 1.00 88.69 85 LEU A N 1
ATOM 648 C CA . LEU A 1 85 ? 14.841 -13.836 0.362 1.00 88.69 85 LEU A CA 1
ATOM 649 C C . LEU A 1 85 ? 14.732 -13.387 1.824 1.00 88.69 85 LEU A C 1
ATOM 651 O O . LEU A 1 85 ? 13.619 -13.253 2.334 1.00 88.69 85 LEU A O 1
ATOM 655 N N . PHE A 1 86 ? 15.862 -13.093 2.471 1.00 91.38 86 PHE A N 1
ATOM 656 C CA . PHE A 1 86 ? 15.910 -12.563 3.830 1.00 91.38 86 PHE A CA 1
ATOM 657 C C . PHE A 1 86 ? 15.213 -11.202 3.938 1.00 91.38 86 PHE A C 1
ATOM 659 O O . PHE A 1 86 ? 14.339 -11.034 4.790 1.00 91.38 86 PHE A O 1
ATOM 666 N N . TRP A 1 87 ? 15.515 -10.253 3.045 1.00 91.12 87 TRP A N 1
ATOM 667 C CA . TRP A 1 87 ? 14.847 -8.946 3.037 1.00 91.12 87 TRP A CA 1
ATOM 668 C C . TRP A 1 87 ? 13.343 -9.067 2.784 1.00 91.12 87 TRP A C 1
ATOM 670 O O . TRP A 1 87 ? 12.540 -8.403 3.439 1.00 91.12 87 TRP A O 1
ATOM 680 N N . THR A 1 88 ? 12.939 -9.964 1.887 1.00 90.88 88 THR A N 1
ATOM 681 C CA . THR A 1 88 ? 11.525 -10.252 1.610 1.00 90.88 88 THR A CA 1
ATOM 682 C C . THR A 1 88 ? 10.810 -10.811 2.842 1.00 90.88 88 THR A C 1
ATOM 684 O O . THR A 1 88 ? 9.728 -10.342 3.206 1.00 90.88 88 THR A O 1
ATOM 687 N N . PHE A 1 89 ? 11.429 -11.784 3.516 1.00 93.44 89 PHE A N 1
ATOM 688 C CA . PHE A 1 89 ? 10.938 -12.338 4.775 1.00 93.44 89 PHE A CA 1
ATOM 689 C C . PHE A 1 89 ? 10.791 -11.244 5.839 1.00 93.44 89 PHE A C 1
ATOM 691 O O . PHE A 1 89 ? 9.726 -11.114 6.449 1.00 93.44 89 PHE A O 1
ATOM 698 N N . LEU A 1 90 ? 11.817 -10.403 6.012 1.00 94.06 90 LEU A N 1
ATOM 699 C CA . LEU A 1 90 ? 11.795 -9.297 6.965 1.00 94.06 90 LEU A CA 1
ATOM 700 C C . LEU A 1 90 ? 10.707 -8.268 6.624 1.00 94.06 90 LEU A C 1
ATOM 702 O O . LEU A 1 90 ? 10.068 -7.730 7.527 1.00 94.06 90 LEU A O 1
ATOM 706 N N . GLY A 1 91 ? 10.426 -8.048 5.337 1.00 91.62 91 GLY A N 1
ATOM 707 C CA . GLY A 1 91 ? 9.304 -7.229 4.876 1.00 91.62 91 GLY A CA 1
ATOM 708 C C . GLY A 1 91 ? 7.963 -7.787 5.332 1.00 91.62 91 GLY A C 1
ATOM 709 O O . GLY A 1 91 ? 7.159 -7.061 5.920 1.00 91.62 91 GLY A O 1
ATOM 710 N N . GLY A 1 92 ? 7.748 -9.093 5.151 1.00 90.50 92 GLY A N 1
ATOM 711 C CA . GLY A 1 92 ? 6.581 -9.792 5.692 1.00 90.50 92 GLY A CA 1
ATOM 712 C C . GLY A 1 92 ? 6.460 -9.629 7.210 1.00 90.50 92 GLY A C 1
ATOM 713 O O . GLY A 1 92 ? 5.371 -9.343 7.715 1.00 90.50 92 GLY A O 1
ATOM 714 N N . VAL A 1 93 ? 7.586 -9.729 7.928 1.00 93.81 93 VAL A N 1
ATOM 715 C CA . VAL A 1 93 ? 7.619 -9.537 9.382 1.00 93.81 93 VAL A CA 1
ATOM 716 C C . VAL A 1 93 ? 7.196 -8.121 9.777 1.00 93.81 93 VAL A C 1
ATOM 718 O O . VAL A 1 93 ? 6.248 -7.927 10.543 1.00 93.81 93 VAL A O 1
ATOM 721 N N . LEU A 1 94 ? 7.852 -7.109 9.212 1.00 94.75 94 LEU A N 1
ATOM 722 C CA . LEU A 1 94 ? 7.618 -5.709 9.557 1.00 94.75 94 LEU A CA 1
ATOM 723 C C . LEU A 1 94 ? 6.205 -5.247 9.202 1.00 94.75 94 LEU A C 1
ATOM 725 O O . LEU A 1 94 ? 5.601 -4.509 9.978 1.00 94.75 94 LEU A O 1
ATOM 729 N N . VAL A 1 95 ? 5.628 -5.719 8.095 1.00 94.38 95 VAL A N 1
ATOM 730 C CA . VAL A 1 95 ? 4.239 -5.408 7.719 1.00 94.38 95 VAL A CA 1
ATOM 731 C C . VAL A 1 95 ? 3.236 -5.915 8.758 1.00 94.38 95 VAL A C 1
ATOM 733 O O . VAL A 1 95 ? 2.276 -5.214 9.101 1.00 94.38 95 VAL A O 1
ATOM 736 N N . VAL A 1 96 ? 3.437 -7.120 9.297 1.00 91.88 96 VAL A N 1
ATOM 737 C CA . VAL A 1 96 ? 2.553 -7.655 10.341 1.00 91.88 96 VAL A CA 1
ATOM 738 C C . VAL A 1 96 ? 2.808 -6.963 11.680 1.00 91.88 96 VAL A C 1
ATOM 740 O O . VAL A 1 96 ? 1.848 -6.581 12.357 1.00 91.88 96 VAL A O 1
ATOM 743 N N . MET A 1 97 ? 4.071 -6.728 12.042 1.00 91.88 97 MET A N 1
ATOM 744 C CA . MET A 1 97 ? 4.435 -6.028 13.279 1.00 91.88 97 MET A CA 1
ATOM 745 C C . MET A 1 97 ? 3.974 -4.564 13.295 1.00 91.88 97 MET A C 1
ATOM 747 O O . MET A 1 97 ? 3.550 -4.075 14.343 1.00 91.88 97 MET A O 1
ATOM 751 N N . ALA A 1 98 ? 3.935 -3.878 12.148 1.00 93.31 98 ALA A N 1
ATOM 752 C CA . ALA A 1 98 ? 3.488 -2.487 12.021 1.00 93.31 98 ALA A CA 1
ATOM 753 C C . ALA A 1 98 ? 2.059 -2.249 12.548 1.00 93.31 98 ALA A C 1
ATOM 755 O O . ALA A 1 98 ? 1.706 -1.144 12.959 1.00 93.31 98 ALA A O 1
ATOM 756 N N . LYS A 1 99 ? 1.236 -3.299 12.645 1.00 88.19 99 LYS A N 1
ATOM 757 C CA . LYS A 1 99 ? -0.095 -3.256 13.281 1.00 88.19 99 LYS A CA 1
ATOM 758 C C . LYS A 1 99 ? -0.079 -2.966 14.770 1.00 88.19 99 LYS A C 1
ATOM 760 O O . LYS A 1 99 ? -1.120 -2.642 15.351 1.00 88.19 99 LYS A O 1
ATOM 765 N N . TYR A 1 100 ? 1.066 -3.149 15.396 1.00 87.81 100 TYR A N 1
ATOM 766 C CA . TYR A 1 100 ? 1.313 -2.888 16.804 1.00 87.81 100 TYR A CA 1
ATOM 767 C C . TYR A 1 100 ? 2.158 -1.627 16.988 1.00 87.81 100 TYR A C 1
ATOM 769 O O . TYR A 1 100 ? 2.483 -1.282 18.117 1.00 87.81 100 TYR A O 1
ATOM 777 N N . GLY A 1 101 ? 2.456 -0.927 15.889 1.00 88.19 101 GLY A N 1
ATOM 778 C CA . GLY A 1 101 ? 3.162 0.341 15.875 1.00 88.19 101 GLY A CA 1
ATOM 779 C C . GLY A 1 101 ? 2.303 1.522 16.350 1.00 88.19 101 GLY A C 1
ATOM 780 O O . GLY A 1 101 ? 1.363 1.349 17.133 1.00 88.19 101 GLY A O 1
ATOM 781 N N . PRO A 1 102 ? 2.608 2.743 15.878 1.00 92.56 102 PRO A N 1
ATOM 782 C CA . PRO A 1 102 ? 2.019 3.974 16.396 1.00 92.56 102 PRO A CA 1
ATOM 783 C C . PRO A 1 102 ? 0.485 3.990 16.352 1.00 92.56 102 PRO A C 1
ATOM 785 O O . PRO A 1 102 ? -0.148 3.850 15.297 1.00 92.56 102 PRO A O 1
ATOM 788 N N . ARG A 1 103 ? -0.127 4.199 17.523 1.00 93.56 103 ARG A N 1
ATOM 789 C CA . ARG A 1 103 ? -1.579 4.300 17.698 1.00 93.56 103 ARG A CA 1
ATOM 790 C C . ARG A 1 103 ? -1.943 5.612 18.374 1.00 93.56 103 ARG A C 1
ATOM 792 O O . ARG A 1 103 ? -1.376 5.974 19.396 1.00 93.56 103 ARG A O 1
ATOM 799 N N . TYR A 1 104 ? -2.976 6.267 17.862 1.00 94.25 104 TYR A N 1
ATOM 800 C CA . TYR A 1 104 ? -3.649 7.376 18.532 1.00 94.25 104 TYR A CA 1
ATOM 801 C C . TYR A 1 104 ? -5.061 6.910 18.907 1.00 94.25 104 TYR A C 1
ATOM 803 O O . TYR A 1 104 ? -5.744 6.308 18.079 1.00 94.25 104 TYR A O 1
ATOM 811 N N . LYS A 1 105 ? -5.518 7.126 20.148 1.00 90.19 105 LYS A N 1
ATOM 812 C CA . LYS A 1 105 ? -6.858 6.705 20.631 1.00 90.19 105 LYS A CA 1
ATOM 813 C C . LYS A 1 105 ? -7.259 5.269 20.222 1.00 90.19 105 LYS A C 1
ATOM 815 O O . LYS A 1 105 ? -8.339 5.051 19.681 1.00 90.19 105 LYS A O 1
ATOM 820 N N . LYS A 1 106 ? -6.371 4.288 20.448 1.00 88.19 106 LYS A N 1
ATOM 821 C CA . LYS A 1 106 ? -6.551 2.855 20.099 1.00 88.19 106 LYS A CA 1
ATOM 822 C C . LYS A 1 106 ? -6.697 2.544 18.595 1.00 88.19 106 LYS A C 1
ATOM 824 O O . LYS A 1 106 ? -6.957 1.399 18.235 1.00 88.19 106 LYS A O 1
ATOM 829 N N . GLN A 1 107 ? -6.503 3.520 17.712 1.00 89.44 107 GLN A N 1
ATOM 830 C CA . GLN A 1 107 ? -6.518 3.349 16.259 1.00 89.44 107 GLN A CA 1
ATOM 831 C C . GLN A 1 107 ? -5.118 3.555 15.693 1.00 89.44 107 GLN A C 1
ATOM 833 O O . GLN A 1 107 ? -4.378 4.414 16.172 1.00 89.44 107 GLN A O 1
ATOM 838 N N . LEU A 1 108 ? -4.770 2.786 14.665 1.00 93.38 108 LEU A N 1
ATOM 839 C CA . LEU A 1 108 ? -3.499 2.943 13.966 1.00 93.38 108 LEU A CA 1
ATOM 840 C C . LEU A 1 108 ? -3.416 4.313 13.304 1.00 93.38 108 LEU A C 1
ATOM 842 O O . LEU A 1 108 ? -4.423 4.843 12.832 1.00 93.38 108 LEU A O 1
ATOM 846 N N . ILE A 1 109 ? -2.216 4.882 13.325 1.00 96.31 109 ILE A N 1
ATOM 847 C CA . ILE A 1 109 ? -1.929 6.129 12.621 1.00 96.31 109 ILE A CA 1
ATOM 848 C C . ILE A 1 109 ? -1.660 5.815 11.151 1.00 96.31 109 ILE A C 1
ATOM 850 O O . ILE A 1 109 ? -2.310 6.387 10.284 1.00 96.31 109 ILE A O 1
ATOM 854 N N . PHE A 1 110 ? -0.766 4.862 10.889 1.00 97.19 110 PHE A N 1
ATOM 855 C CA . PHE A 1 110 ? -0.317 4.509 9.545 1.00 97.19 110 PHE A CA 1
ATOM 856 C C . PHE A 1 110 ? -0.905 3.188 9.061 1.00 97.19 110 PHE A C 1
ATOM 858 O O . PHE A 1 110 ? -1.203 2.296 9.864 1.00 97.19 110 PHE A O 1
ATOM 865 N N . ASN A 1 111 ? -1.022 3.056 7.740 1.00 96.31 111 ASN A N 1
ATOM 866 C CA . ASN A 1 111 ? -1.278 1.774 7.096 1.00 96.31 111 ASN A CA 1
ATOM 867 C C . ASN A 1 111 ? -0.144 0.788 7.429 1.00 96.31 111 ASN A C 1
ATOM 869 O O . ASN A 1 111 ? 1.011 1.110 7.154 1.00 96.31 111 ASN A O 1
ATOM 873 N N . PRO A 1 112 ? -0.423 -0.399 8.008 1.00 95.25 112 PRO A N 1
ATOM 874 C CA . PRO A 1 112 ? 0.625 -1.340 8.404 1.00 95.25 112 PRO A CA 1
ATOM 875 C C . PRO A 1 112 ? 1.512 -1.813 7.253 1.00 95.25 112 PRO A C 1
ATOM 877 O O . PRO A 1 112 ? 2.720 -1.932 7.430 1.00 95.25 112 PRO A O 1
ATOM 880 N N . ALA A 1 113 ? 0.922 -2.065 6.080 1.00 96.25 113 ALA A N 1
ATOM 881 C CA . ALA A 1 113 ? 1.680 -2.484 4.909 1.00 96.25 113 ALA A CA 1
ATOM 882 C C . ALA A 1 113 ? 2.592 -1.351 4.439 1.00 96.25 113 ALA A C 1
ATOM 884 O O . ALA A 1 113 ? 3.793 -1.552 4.297 1.00 96.25 113 ALA A O 1
ATOM 885 N N . THR A 1 114 ? 2.047 -0.141 4.308 1.00 96.94 114 THR A N 1
ATOM 886 C CA . THR A 1 114 ? 2.832 1.041 3.940 1.00 96.94 114 THR A CA 1
ATOM 887 C C . THR A 1 114 ? 3.959 1.306 4.928 1.00 96.94 114 THR A C 1
ATOM 889 O O . THR A 1 114 ? 5.100 1.464 4.515 1.00 96.94 114 THR A O 1
ATOM 892 N N . PHE A 1 115 ? 3.659 1.342 6.227 1.00 96.94 115 PHE A N 1
ATOM 893 C CA . PHE A 1 115 ? 4.640 1.669 7.255 1.00 96.94 115 PHE A CA 1
ATOM 894 C C . PHE A 1 115 ? 5.749 0.617 7.335 1.00 96.94 115 PHE A C 1
ATOM 896 O O . PHE A 1 115 ? 6.920 0.979 7.350 1.00 96.94 115 PHE A O 1
ATOM 903 N N . GLY A 1 116 ? 5.393 -0.673 7.339 1.00 96.06 116 GLY A N 1
ATOM 904 C CA . GLY A 1 116 ? 6.369 -1.761 7.392 1.00 96.06 116 GLY A CA 1
ATOM 905 C C . GLY A 1 116 ? 7.283 -1.795 6.166 1.00 96.06 116 GLY A C 1
ATOM 906 O O . GLY A 1 116 ? 8.500 -1.879 6.318 1.00 96.06 116 GLY A O 1
ATOM 907 N N . LEU A 1 117 ? 6.710 -1.672 4.963 1.00 95.56 117 LEU A N 1
ATOM 908 C CA . LEU A 1 117 ? 7.481 -1.667 3.717 1.00 95.56 117 LEU A CA 1
ATOM 909 C C . LEU A 1 117 ? 8.360 -0.425 3.589 1.00 95.56 117 LEU A C 1
ATOM 911 O O . LEU A 1 117 ? 9.514 -0.551 3.196 1.00 95.56 117 LEU A O 1
ATOM 915 N N . LEU A 1 118 ? 7.842 0.753 3.948 1.00 95.38 118 LEU A N 1
ATOM 916 C CA . LEU A 1 118 ? 8.595 1.999 3.848 1.00 95.38 118 LEU A CA 1
ATOM 917 C C . LEU A 1 118 ? 9.752 2.048 4.851 1.00 95.38 118 LEU A C 1
ATOM 919 O O . LEU A 1 118 ? 10.856 2.456 4.493 1.00 95.38 118 LEU A O 1
ATOM 923 N N . LEU A 1 119 ? 9.519 1.605 6.092 1.00 95.00 119 LEU A N 1
ATOM 924 C CA . LEU A 1 119 ? 10.563 1.482 7.111 1.00 95.00 119 LEU A CA 1
ATOM 925 C C . LEU A 1 119 ? 11.695 0.587 6.604 1.00 95.00 119 LEU A C 1
ATOM 927 O O . LEU A 1 119 ? 12.857 0.987 6.633 1.00 95.00 119 LEU A O 1
ATOM 931 N N . LEU A 1 120 ? 11.345 -0.598 6.097 1.00 94.06 120 LEU A N 1
ATOM 932 C CA . LEU A 1 120 ? 12.333 -1.538 5.594 1.00 94.06 120 LEU A CA 1
ATOM 933 C C . LEU A 1 120 ? 13.065 -1.001 4.368 1.00 94.06 120 LEU A C 1
ATOM 935 O O . LEU A 1 120 ? 14.287 -1.071 4.317 1.00 94.06 120 LEU A O 1
ATOM 939 N N . SER A 1 121 ? 12.345 -0.427 3.403 1.00 92.12 121 SER A N 1
ATOM 940 C CA . SER A 1 121 ? 12.985 0.122 2.211 1.00 92.12 121 SER A CA 1
ATOM 941 C C . SER A 1 121 ? 13.945 1.253 2.557 1.00 92.12 121 SER A C 1
ATOM 943 O O . SER A 1 121 ? 15.029 1.319 1.997 1.00 92.12 121 SER A O 1
ATOM 945 N N . THR A 1 122 ? 13.577 2.107 3.517 1.00 91.31 122 THR A N 1
ATOM 946 C CA . THR A 1 122 ? 14.431 3.215 3.968 1.00 91.31 122 THR A CA 1
ATOM 947 C C . THR A 1 122 ? 15.670 2.681 4.681 1.00 91.31 122 THR A C 1
ATOM 949 O O . THR A 1 122 ? 16.766 3.182 4.460 1.00 91.31 122 THR A O 1
ATOM 952 N N . PHE A 1 123 ? 15.513 1.635 5.496 1.00 92.00 123 PHE A N 1
ATOM 953 C CA . PHE A 1 123 ? 16.621 0.963 6.170 1.00 92.00 123 PHE A CA 1
ATOM 954 C C . PHE A 1 123 ? 17.595 0.308 5.181 1.00 92.00 123 PHE A C 1
ATOM 956 O O . PHE A 1 123 ? 18.799 0.510 5.292 1.00 92.00 123 PHE A O 1
ATOM 963 N N . ILE A 1 124 ? 17.083 -0.408 4.174 1.00 89.62 124 ILE A N 1
ATOM 964 C CA . ILE A 1 124 ? 17.904 -0.995 3.106 1.00 89.62 124 ILE A CA 1
ATOM 965 C C . ILE A 1 124 ? 18.648 0.112 2.347 1.00 89.62 124 ILE A C 1
ATOM 967 O O . ILE A 1 124 ? 19.863 0.034 2.197 1.00 89.62 124 ILE A O 1
ATOM 971 N N . THR A 1 125 ? 17.958 1.180 1.933 1.00 87.50 125 THR A N 1
ATOM 972 C CA . THR A 1 125 ? 18.599 2.318 1.255 1.00 87.50 125 THR A CA 1
ATOM 973 C C . THR A 1 125 ? 19.655 3.000 2.130 1.00 87.50 125 THR A C 1
ATOM 975 O O . THR A 1 125 ? 20.678 3.430 1.612 1.00 87.50 125 THR A O 1
ATOM 978 N N . ALA A 1 126 ? 19.462 3.074 3.449 1.00 89.12 126 ALA A N 1
ATOM 979 C CA . ALA A 1 126 ? 20.457 3.647 4.356 1.00 89.12 126 ALA A CA 1
ATOM 980 C C . ALA A 1 126 ? 21.724 2.783 4.489 1.00 89.12 126 ALA A C 1
ATOM 982 O O . ALA A 1 126 ? 22.805 3.330 4.681 1.00 89.12 126 ALA A O 1
ATOM 983 N N . ILE A 1 127 ? 21.604 1.454 4.390 1.00 89.44 127 ILE A N 1
ATOM 984 C CA . ILE A 1 127 ? 22.745 0.527 4.488 1.00 89.44 127 ILE A CA 1
ATOM 985 C C . ILE A 1 127 ? 23.513 0.449 3.171 1.00 89.44 127 ILE A C 1
ATOM 987 O O . ILE A 1 127 ? 24.739 0.517 3.168 1.00 89.44 127 ILE A O 1
ATOM 991 N N . TYR A 1 128 ? 22.798 0.278 2.061 1.00 86.44 128 TYR A N 1
ATOM 992 C CA . TYR A 1 128 ? 23.405 -0.034 0.767 1.00 86.44 128 TYR A CA 1
ATOM 993 C C . TYR A 1 128 ? 23.519 1.183 -0.163 1.00 86.44 128 TYR A C 1
ATOM 995 O O . TYR A 1 128 ? 24.143 1.097 -1.216 1.00 86.44 128 TYR A O 1
ATOM 1003 N N . GLY A 1 129 ? 22.945 2.325 0.216 1.00 83.12 129 GLY A N 1
ATOM 1004 C CA . GLY A 1 129 ? 22.837 3.502 -0.643 1.00 83.12 129 GLY A CA 1
ATOM 1005 C C . GLY A 1 129 ? 21.672 3.412 -1.635 1.00 83.12 129 GLY A C 1
ATOM 1006 O O . GLY A 1 129 ? 20.965 2.406 -1.725 1.00 83.12 129 GLY A O 1
ATOM 1007 N N . SER A 1 130 ? 21.452 4.498 -2.380 1.00 74.38 130 SER A N 1
ATOM 1008 C CA . SER A 1 130 ? 20.433 4.581 -3.439 1.00 74.38 130 SER A CA 1
ATOM 1009 C C . SER A 1 130 ? 20.774 3.748 -4.673 1.00 74.38 130 SER A C 1
ATOM 1011 O O . SER A 1 130 ? 19.865 3.312 -5.374 1.00 74.38 130 SER A O 1
ATOM 1013 N N . ASP A 1 131 ? 22.069 3.525 -4.909 1.00 64.19 131 ASP A N 1
ATOM 1014 C CA . ASP A 1 131 ? 22.601 2.992 -6.169 1.00 64.19 131 ASP A CA 1
ATOM 1015 C C . ASP A 1 131 ? 22.870 1.481 -6.108 1.00 64.19 131 ASP A C 1
ATOM 1017 O O . ASP A 1 131 ? 23.270 0.866 -7.098 1.00 64.19 131 ASP A O 1
ATOM 1021 N N . ALA A 1 132 ? 22.665 0.856 -4.945 1.00 57.09 132 ALA A N 1
ATOM 1022 C CA . ALA A 1 132 ? 22.879 -0.571 -4.798 1.00 57.09 132 ALA A CA 1
ATOM 1023 C C . ALA A 1 132 ? 21.886 -1.396 -5.621 1.00 57.09 132 ALA A C 1
ATOM 1025 O O . ALA A 1 132 ? 20.694 -1.101 -5.703 1.00 57.09 132 ALA A O 1
ATOM 1026 N N . LEU A 1 133 ? 22.399 -2.516 -6.139 1.00 50.53 133 LEU A N 1
ATOM 1027 C CA . LEU A 1 133 ? 21.720 -3.560 -6.917 1.00 50.53 133 LEU A CA 1
ATOM 1028 C C . LEU A 1 133 ? 20.599 -4.318 -6.163 1.00 50.53 133 LEU A C 1
ATOM 1030 O O . LEU A 1 133 ? 20.195 -5.403 -6.581 1.00 50.53 133 LEU A O 1
ATOM 1034 N N . LEU A 1 134 ? 19.983 -3.704 -5.153 1.00 58.84 134 LEU A N 1
ATOM 1035 C CA . LEU A 1 134 ? 18.632 -4.024 -4.687 1.00 58.84 134 LEU A CA 1
ATOM 1036 C C . LEU A 1 134 ? 17.620 -2.982 -5.221 1.00 58.84 134 LEU A C 1
ATOM 1038 O O . LEU A 1 134 ? 16.781 -2.514 -4.437 1.00 58.84 134 LEU A O 1
ATOM 1042 N N . PRO A 1 135 ? 17.669 -2.542 -6.503 1.00 52.69 135 PRO A N 1
ATOM 1043 C CA . PRO A 1 135 ? 16.809 -1.459 -6.929 1.00 52.69 135 PRO A CA 1
ATOM 1044 C C . PRO A 1 135 ? 15.389 -2.019 -6.970 1.00 52.69 135 PRO A C 1
ATOM 1046 O O . PRO A 1 135 ? 15.122 -3.046 -7.592 1.00 52.69 135 PRO A O 1
ATOM 1049 N N . THR A 1 136 ? 14.469 -1.340 -6.292 1.00 72.75 136 THR A N 1
ATOM 1050 C CA . THR A 1 136 ? 13.034 -1.666 -6.217 1.00 72.75 136 THR A CA 1
ATOM 1051 C C . THR A 1 136 ? 12.675 -2.869 -5.341 1.00 72.75 136 THR A C 1
ATOM 1053 O O . THR A 1 136 ? 11.991 -3.784 -5.780 1.00 72.75 136 THR A O 1
ATOM 1056 N N . PHE A 1 137 ? 13.049 -2.858 -4.054 1.00 85.19 137 PHE A N 1
ATOM 1057 C CA . PHE A 1 137 ? 12.473 -3.786 -3.058 1.00 85.19 137 PHE A CA 1
ATOM 1058 C C . PHE A 1 137 ? 10.929 -3.828 -3.113 1.00 85.19 137 PHE A C 1
ATOM 1060 O O . PHE A 1 137 ? 10.317 -4.888 -2.977 1.00 85.19 137 PHE A O 1
ATOM 1067 N N . VAL A 1 138 ? 10.303 -2.677 -3.374 1.00 92.56 138 VAL A N 1
ATOM 1068 C CA . VAL A 1 138 ? 8.881 -2.551 -3.705 1.00 92.56 138 VAL A CA 1
ATOM 1069 C C . VAL A 1 138 ? 8.773 -2.227 -5.195 1.00 92.56 138 VAL A C 1
ATOM 1071 O O . VAL A 1 138 ? 9.335 -1.240 -5.656 1.00 92.56 138 VAL A O 1
ATOM 1074 N N . SER A 1 139 ? 8.068 -3.072 -5.945 1.00 92.69 139 SER A N 1
ATOM 1075 C CA . SER A 1 139 ? 7.942 -2.985 -7.410 1.00 92.69 139 SER A CA 1
ATOM 1076 C C . SER A 1 139 ? 6.501 -2.945 -7.906 1.00 92.69 139 SER A C 1
ATOM 1078 O O . SER A 1 139 ? 6.280 -2.691 -9.084 1.00 92.69 139 SER A O 1
ATOM 1080 N N . TRP A 1 140 ? 5.519 -3.213 -7.036 1.00 95.00 140 TRP A N 1
ATOM 1081 C CA . TRP A 1 140 ? 4.105 -3.276 -7.426 1.00 95.00 140 TRP A CA 1
ATOM 1082 C C . TRP A 1 140 ? 3.814 -4.331 -8.512 1.00 95.00 140 TRP A C 1
ATOM 1084 O O . TRP A 1 140 ? 2.818 -4.238 -9.224 1.00 95.00 140 TRP A O 1
ATOM 1094 N N . TRP A 1 141 ? 4.658 -5.363 -8.638 1.00 94.62 141 TRP A N 1
ATOM 1095 C CA . TRP A 1 141 ? 4.559 -6.372 -9.704 1.00 94.62 141 TRP A CA 1
ATOM 1096 C C . TRP A 1 141 ? 3.164 -7.013 -9.809 1.00 94.62 141 TRP A C 1
ATOM 1098 O O . TRP A 1 141 ? 2.662 -7.277 -10.900 1.00 94.62 141 TRP A O 1
ATOM 1108 N N . GLY A 1 142 ? 2.523 -7.258 -8.662 1.00 95.69 142 GLY A N 1
ATOM 1109 C CA . GLY A 1 142 ? 1.252 -7.958 -8.581 1.00 95.69 142 GLY A CA 1
ATOM 1110 C C . GLY A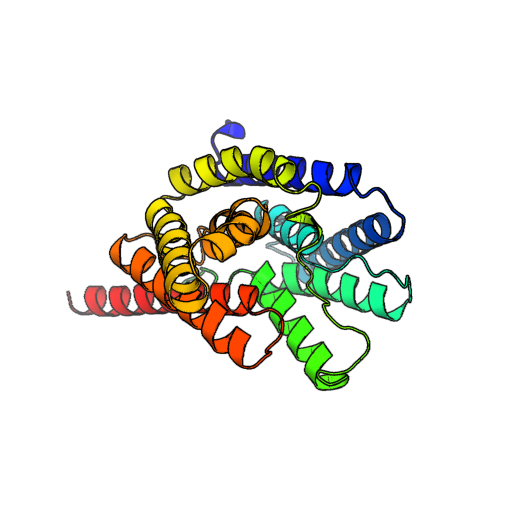 1 142 ? 0.054 -7.062 -8.871 1.00 95.69 142 GLY A C 1
ATOM 1111 O O . GLY A 1 142 ? -1.070 -7.555 -8.880 1.00 95.69 142 GLY A O 1
ATOM 1112 N N . THR A 1 143 ? 0.241 -5.757 -9.087 1.00 96.62 143 THR A N 1
ATOM 1113 C CA . THR A 1 143 ? -0.876 -4.835 -9.337 1.00 96.62 143 THR A CA 1
ATOM 1114 C C . THR A 1 143 ? -1.184 -4.632 -10.813 1.00 96.62 143 THR A C 1
ATOM 1116 O O . THR A 1 143 ? -2.272 -4.157 -11.123 1.00 96.62 143 THR A O 1
ATOM 1119 N N . ASP A 1 144 ? -0.280 -5.032 -11.712 1.00 94.56 144 ASP A N 1
ATOM 1120 C CA . ASP A 1 144 ? -0.432 -4.874 -13.166 1.00 94.56 144 ASP A CA 1
ATOM 1121 C C . ASP A 1 144 ? -0.044 -6.132 -13.962 1.00 94.56 144 ASP A C 1
ATOM 1123 O O . ASP A 1 144 ? 0.408 -6.072 -15.100 1.00 94.56 144 ASP A O 1
ATOM 1127 N N . TYR A 1 145 ? -0.229 -7.312 -13.365 1.00 91.50 145 TYR A N 1
ATOM 1128 C CA . TYR A 1 145 ? 0.257 -8.582 -13.914 1.00 91.50 145 TYR A CA 1
ATOM 1129 C C . TYR A 1 145 ? -0.293 -8.957 -15.294 1.00 91.50 145 TYR A C 1
ATOM 1131 O O . TYR A 1 145 ? 0.266 -9.846 -15.908 1.00 91.50 145 TYR A O 1
ATOM 1139 N N . ALA A 1 146 ? -1.356 -8.328 -15.793 1.00 92.44 146 ALA A N 1
ATOM 1140 C CA . ALA A 1 146 ? -1.931 -8.622 -17.108 1.00 92.44 146 ALA A CA 1
ATOM 1141 C C . ALA A 1 146 ? -2.471 -7.352 -17.794 1.00 92.44 146 ALA A C 1
ATOM 1143 O O . ALA A 1 146 ? -3.491 -7.396 -18.489 1.00 92.44 146 ALA A O 1
ATOM 1144 N N . GLY A 1 147 ? -1.836 -6.201 -17.538 1.00 90.44 147 GLY A N 1
ATOM 1145 C CA . GLY A 1 147 ? -2.286 -4.896 -18.028 1.00 90.44 147 GLY A CA 1
ATOM 1146 C C . GLY A 1 147 ? -3.754 -4.633 -17.679 1.00 90.44 147 GLY A C 1
ATOM 1147 O O . GLY A 1 147 ? -4.188 -4.792 -16.534 1.00 90.44 147 GLY A O 1
ATOM 1148 N N . SER A 1 148 ? -4.570 -4.320 -18.689 1.00 93.62 148 SER A N 1
ATOM 1149 C CA . SER A 1 148 ? -5.992 -4.005 -18.497 1.00 93.62 148 SER A CA 1
ATOM 1150 C C . SER A 1 148 ? -6.827 -5.155 -17.917 1.00 93.62 148 SER A C 1
ATOM 1152 O O . SER A 1 148 ? -7.857 -4.893 -17.298 1.00 93.62 148 SER A O 1
ATOM 1154 N N . TRP A 1 149 ? -6.396 -6.418 -18.026 1.00 94.44 149 TRP A N 1
ATOM 1155 C CA . TRP A 1 149 ? -7.094 -7.532 -17.367 1.00 94.44 149 TRP A CA 1
ATOM 1156 C C . TRP A 1 149 ? -6.996 -7.457 -15.844 1.00 94.44 149 TRP A C 1
ATOM 1158 O O . TRP A 1 149 ? -7.989 -7.702 -15.155 1.00 94.44 149 TRP A O 1
ATOM 1168 N N . ALA A 1 150 ? -5.838 -7.052 -15.310 1.00 95.88 150 ALA A N 1
ATOM 1169 C CA . ALA A 1 150 ? -5.696 -6.802 -13.879 1.00 95.88 150 ALA A CA 1
ATOM 1170 C C . ALA A 1 150 ? -6.667 -5.691 -13.447 1.00 95.88 150 ALA A C 1
ATOM 1172 O O . ALA A 1 150 ? -7.384 -5.836 -12.455 1.00 95.88 150 ALA A O 1
ATOM 1173 N N . LEU A 1 151 ? -6.785 -4.626 -14.244 1.00 96.38 151 LEU A N 1
ATOM 1174 C CA . LEU A 1 151 ? -7.734 -3.547 -13.981 1.00 96.38 151 LEU A CA 1
ATOM 1175 C C . LEU A 1 151 ? -9.196 -4.032 -13.970 1.00 96.38 151 LEU A C 1
ATOM 1177 O O . LEU A 1 151 ? -9.933 -3.695 -13.044 1.00 96.38 151 LEU A O 1
ATOM 1181 N N . ILE A 1 152 ? -9.614 -4.858 -14.936 1.00 96.38 152 ILE A N 1
ATOM 1182 C CA . ILE A 1 152 ? -10.982 -5.410 -15.007 1.00 96.38 152 ILE A CA 1
ATOM 1183 C C . ILE A 1 152 ? -11.336 -6.191 -13.734 1.00 96.38 152 ILE A C 1
ATOM 1185 O O . ILE A 1 152 ? -12.441 -6.049 -13.213 1.00 96.38 152 ILE A O 1
ATOM 1189 N N . ILE A 1 153 ? -10.399 -6.979 -13.201 1.00 95.75 153 ILE A N 1
ATOM 1190 C CA . ILE A 1 153 ? -10.605 -7.748 -11.963 1.00 95.75 153 ILE A CA 1
ATOM 1191 C C . ILE A 1 153 ? -10.616 -6.821 -10.737 1.00 95.75 153 ILE A C 1
ATOM 1193 O O . ILE A 1 153 ? -11.381 -7.029 -9.791 1.00 95.75 153 ILE A O 1
ATOM 1197 N N . LEU A 1 154 ? -9.784 -5.778 -10.744 1.00 97.75 154 LEU A N 1
ATOM 1198 C CA . LEU A 1 154 ? -9.628 -4.853 -9.626 1.00 97.75 154 LEU A CA 1
ATOM 1199 C C . LEU A 1 154 ? -10.799 -3.867 -9.488 1.00 97.75 154 LEU A C 1
ATOM 1201 O O . LEU A 1 154 ? -11.183 -3.521 -8.368 1.00 97.75 154 LEU A O 1
ATOM 1205 N N . LEU A 1 155 ? -11.391 -3.414 -10.597 1.00 97.56 155 LEU A N 1
ATOM 1206 C CA . LEU A 1 155 ? -12.436 -2.385 -10.598 1.00 97.56 155 LEU A CA 1
ATOM 1207 C C . LEU A 1 155 ? -13.665 -2.750 -9.745 1.00 97.56 155 LEU A C 1
ATOM 1209 O O . LEU A 1 155 ? -14.068 -1.908 -8.934 1.00 97.56 155 LEU A O 1
ATOM 1213 N N . PRO A 1 156 ? -14.251 -3.963 -9.827 1.00 98.25 156 PRO A N 1
ATOM 1214 C CA . PRO A 1 156 ? -15.346 -4.371 -8.947 1.00 98.25 156 PRO A CA 1
ATOM 1215 C C . PRO A 1 156 ? -14.972 -4.295 -7.463 1.00 98.25 156 PRO A C 1
ATOM 1217 O O . PRO A 1 156 ? -15.760 -3.804 -6.650 1.00 98.25 156 PRO A O 1
ATOM 1220 N N . LEU A 1 157 ? -13.753 -4.719 -7.109 1.00 97.69 157 LEU A N 1
ATOM 1221 C CA . LEU A 1 157 ? -13.249 -4.671 -5.737 1.00 97.69 157 LEU A CA 1
ATOM 1222 C C . LEU A 1 157 ? -13.113 -3.227 -5.238 1.00 97.69 157 LEU A C 1
ATOM 1224 O O . LEU A 1 157 ? -13.593 -2.906 -4.149 1.00 97.69 157 LEU A O 1
ATOM 1228 N N . VAL A 1 158 ? -12.510 -2.346 -6.038 1.00 97.81 158 VAL A N 1
ATOM 1229 C CA . VAL A 1 158 ? -12.339 -0.922 -5.707 1.00 97.81 158 VAL A CA 1
ATOM 1230 C C . VAL A 1 158 ? -13.689 -0.211 -5.615 1.00 97.81 158 VAL A C 1
ATOM 1232 O O . VAL A 1 158 ? -13.927 0.560 -4.683 1.00 97.81 158 VAL A O 1
ATOM 1235 N N . SER A 1 159 ? -14.616 -0.510 -6.521 1.00 98.19 159 SER A N 1
ATOM 1236 C CA . SER A 1 159 ? -15.969 0.060 -6.529 1.00 98.19 159 SER A CA 1
ATOM 1237 C C . SER A 1 159 ? -16.753 -0.362 -5.284 1.00 98.19 159 SER A C 1
ATOM 1239 O O . SER A 1 159 ? -17.347 0.465 -4.587 1.00 98.19 159 SER A O 1
ATOM 1241 N N . TYR A 1 160 ? -16.681 -1.646 -4.926 1.00 97.88 160 TYR A N 1
ATOM 1242 C CA . TYR A 1 160 ? -17.258 -2.158 -3.689 1.00 97.88 160 TYR A CA 1
ATOM 1243 C C . TYR A 1 160 ? -16.648 -1.484 -2.452 1.00 97.88 160 TYR A C 1
ATOM 1245 O O . TYR A 1 160 ? -17.376 -1.011 -1.572 1.00 97.88 160 TYR A O 1
ATOM 1253 N N . ALA A 1 161 ? -15.317 -1.418 -2.382 1.00 96.88 161 ALA A N 1
ATOM 1254 C CA . ALA A 1 161 ? -14.591 -0.871 -1.245 1.00 96.88 161 ALA A CA 1
ATOM 1255 C C . ALA A 1 161 ? -14.885 0.623 -1.049 1.00 96.88 161 ALA A C 1
ATOM 1257 O O . ALA A 1 161 ? -15.204 1.055 0.060 1.00 96.88 161 ALA A O 1
ATOM 1258 N N . THR A 1 162 ? -14.838 1.417 -2.121 1.00 97.31 162 THR A N 1
ATOM 1259 C CA . THR A 1 162 ? -15.106 2.865 -2.077 1.00 97.31 162 THR A CA 1
ATOM 1260 C C . THR A 1 162 ? -16.509 3.165 -1.571 1.00 97.31 162 THR A C 1
ATOM 1262 O O . THR A 1 162 ? -16.672 4.037 -0.709 1.00 97.31 162 THR A O 1
ATOM 1265 N N . TYR A 1 163 ? -17.506 2.403 -2.027 1.00 97.31 163 TYR A N 1
ATOM 1266 C CA . TYR A 1 163 ? -18.879 2.510 -1.551 1.00 97.31 163 TYR A CA 1
ATOM 1267 C C . TYR A 1 163 ? -19.008 2.094 -0.079 1.00 97.31 163 TYR A C 1
ATOM 1269 O O . TYR A 1 163 ? -19.471 2.876 0.756 1.00 97.31 163 TYR A O 1
ATOM 1277 N N . LYS A 1 164 ? -18.557 0.884 0.284 1.00 96.88 164 LYS A N 1
ATOM 1278 C CA . LYS A 1 164 ? -18.746 0.342 1.642 1.00 96.88 164 LYS A CA 1
ATOM 1279 C C . LYS A 1 164 ? -17.957 1.085 2.712 1.00 96.88 164 LYS A C 1
ATOM 1281 O O . LYS A 1 164 ? -18.463 1.248 3.822 1.00 96.88 164 LYS A O 1
ATOM 1286 N N . PHE A 1 165 ? -16.761 1.569 2.396 1.00 97.06 165 PHE A N 1
ATOM 1287 C CA . PHE A 1 165 ? -15.928 2.319 3.336 1.00 97.06 165 PHE A CA 1
ATOM 1288 C C . PHE A 1 165 ? -16.167 3.835 3.285 1.00 97.06 165 PHE A C 1
ATOM 1290 O O . PHE A 1 165 ? -15.572 4.570 4.077 1.00 97.06 165 PHE A O 1
ATOM 1297 N N . ARG A 1 166 ? -17.077 4.305 2.413 1.00 97.25 166 ARG A N 1
ATOM 1298 C CA . ARG A 1 166 ? -17.427 5.725 2.218 1.00 97.25 166 ARG A CA 1
ATOM 1299 C C . ARG A 1 166 ? -16.217 6.578 1.814 1.00 97.25 166 ARG A C 1
ATOM 1301 O O . ARG A 1 166 ? -16.030 7.680 2.327 1.00 97.25 166 ARG A O 1
ATOM 1308 N N . LYS A 1 167 ? -15.381 6.055 0.912 1.00 97.56 167 LYS A N 1
ATOM 1309 C CA . LYS A 1 167 ? -14.103 6.655 0.470 1.00 97.56 167 LYS A CA 1
ATOM 1310 C C . LYS A 1 167 ? -14.106 7.104 -0.988 1.00 97.56 167 LYS A C 1
ATOM 1312 O O . LYS A 1 167 ? -13.048 7.323 -1.566 1.00 97.56 167 LYS A O 1
ATOM 1317 N N . LEU A 1 168 ? -15.292 7.238 -1.582 1.00 98.12 168 LEU A N 1
ATOM 1318 C CA . LEU A 1 168 ? -15.443 7.626 -2.982 1.00 98.12 168 LEU A CA 1
ATOM 1319 C C . LEU A 1 168 ? -14.700 8.931 -3.305 1.00 98.12 168 LEU A C 1
ATOM 1321 O O . LEU A 1 168 ? -13.959 8.978 -4.279 1.00 98.12 168 LEU A O 1
ATOM 1325 N N . TYR A 1 169 ? -14.848 9.967 -2.472 1.00 98.50 169 TYR A N 1
ATOM 1326 C CA . TYR A 1 169 ? -14.213 11.263 -2.728 1.00 98.50 169 TYR A CA 1
ATOM 1327 C C . TYR A 1 169 ? -12.687 11.189 -2.665 1.00 98.50 169 TYR A C 1
ATOM 1329 O O . TYR A 1 169 ? -12.033 11.836 -3.467 1.00 98.50 169 TYR A O 1
ATOM 1337 N N . LEU A 1 170 ? -12.113 10.383 -1.768 1.00 98.56 170 LEU A N 1
ATOM 1338 C CA . LEU A 1 170 ? -10.662 10.199 -1.689 1.00 98.56 170 LEU A CA 1
ATOM 1339 C C . LEU A 1 170 ? -10.117 9.593 -2.987 1.00 98.56 170 LEU A C 1
ATOM 1341 O O . LEU A 1 170 ? -9.177 10.125 -3.566 1.00 98.56 170 LEU A O 1
ATOM 1345 N N . VAL A 1 171 ? -10.739 8.507 -3.453 1.00 98.50 171 VAL A N 1
ATOM 1346 C CA . VAL A 1 171 ? -10.291 7.779 -4.649 1.00 98.50 171 VAL A CA 1
ATOM 1347 C C . VAL A 1 171 ? -10.490 8.611 -5.910 1.00 98.50 171 VAL A C 1
ATOM 1349 O O . VAL A 1 171 ? -9.546 8.802 -6.670 1.00 98.50 171 VAL A O 1
ATOM 1352 N N . ILE A 1 172 ? -11.689 9.160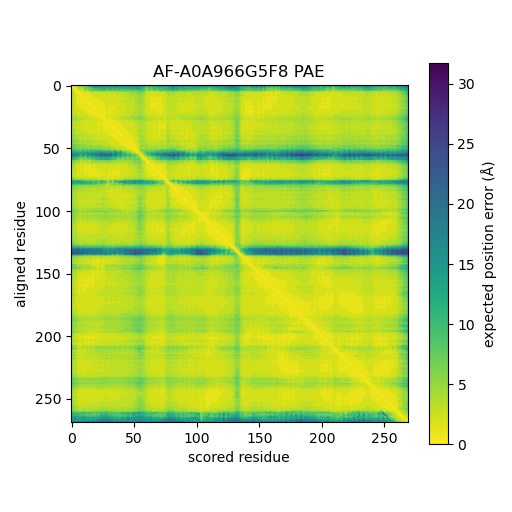 -6.115 1.00 98.50 172 ILE A N 1
ATOM 1353 C CA . ILE A 1 172 ? -11.998 9.933 -7.321 1.00 98.50 172 ILE A CA 1
ATOM 1354 C C . ILE A 1 172 ? -11.189 11.229 -7.372 1.00 98.50 172 ILE A C 1
ATOM 1356 O O . ILE A 1 172 ? -10.641 11.548 -8.421 1.00 98.50 172 ILE A O 1
ATOM 1360 N N . SER A 1 173 ? -11.044 11.957 -6.259 1.00 98.69 173 SER A N 1
ATOM 1361 C CA . SER A 1 173 ? -10.213 13.166 -6.254 1.00 98.69 173 SER A CA 1
ATOM 1362 C C . SER A 1 173 ? -8.739 12.854 -6.488 1.00 98.69 173 SER A C 1
ATOM 1364 O O . SER A 1 173 ? -8.090 13.619 -7.189 1.00 98.69 173 SER A O 1
ATOM 1366 N N . PHE A 1 174 ? -8.210 11.739 -5.968 1.00 98.75 174 PHE A N 1
ATOM 1367 C CA . PHE A 1 174 ? -6.823 11.347 -6.231 1.00 98.75 174 PHE A CA 1
ATOM 1368 C C . PHE A 1 174 ? -6.603 11.084 -7.723 1.00 98.75 174 PHE A C 1
ATOM 1370 O O . PHE A 1 174 ? -5.676 11.639 -8.307 1.00 98.75 174 PHE A O 1
ATOM 1377 N N . LEU A 1 175 ? -7.492 10.309 -8.353 1.00 98.50 175 LEU A N 1
ATOM 1378 C CA . LEU A 1 175 ? -7.431 10.039 -9.789 1.00 98.50 175 LEU A CA 1
ATOM 1379 C C . LEU A 1 175 ? -7.582 11.332 -10.607 1.00 98.50 175 LEU A C 1
ATOM 1381 O O . LEU A 1 175 ? -6.769 11.596 -11.480 1.00 98.50 175 LEU A O 1
ATOM 1385 N N . ILE A 1 176 ? -8.546 12.200 -10.291 1.00 98.62 176 ILE A N 1
ATOM 1386 C CA . ILE A 1 176 ? -8.724 13.468 -11.020 1.00 98.62 176 ILE A CA 1
ATOM 1387 C C . ILE A 1 176 ? -7.492 14.368 -10.883 1.00 98.62 176 ILE A C 1
ATOM 1389 O O . ILE A 1 176 ? -6.964 14.827 -11.890 1.00 98.62 176 ILE A O 1
ATOM 1393 N N . PHE A 1 177 ? -6.998 14.614 -9.666 1.00 98.69 177 PHE A N 1
ATOM 1394 C CA . PHE A 1 177 ? -5.827 15.472 -9.467 1.00 98.69 177 PHE A CA 1
ATOM 1395 C C . PHE A 1 177 ? -4.574 14.892 -10.126 1.00 98.69 177 PHE A C 1
ATOM 1397 O O . PHE A 1 177 ? -3.794 15.639 -10.712 1.00 98.69 177 PHE A O 1
ATOM 1404 N N . ASN A 1 178 ? -4.401 13.570 -10.090 1.00 98.31 178 ASN A N 1
ATOM 1405 C CA . ASN A 1 178 ? -3.291 12.909 -10.760 1.00 98.31 178 ASN A CA 1
ATOM 1406 C C . ASN A 1 178 ? -3.402 13.003 -12.291 1.00 98.31 178 ASN A C 1
ATOM 1408 O O . ASN A 1 178 ? -2.395 13.231 -12.956 1.00 98.31 178 ASN A O 1
ATOM 1412 N N . ALA A 1 179 ? -4.606 12.854 -12.855 1.00 98.31 179 ALA A N 1
ATOM 1413 C CA . ALA A 1 179 ? -4.855 13.029 -14.286 1.00 98.31 179 ALA A CA 1
ATOM 1414 C C . ALA A 1 179 ? -4.585 14.471 -14.725 1.00 98.31 179 ALA A C 1
ATOM 1416 O O . ALA A 1 179 ? -3.866 14.683 -15.693 1.00 98.31 179 ALA A O 1
ATOM 1417 N N . LEU A 1 180 ? -5.091 15.461 -13.983 1.00 98.38 180 LEU A N 1
ATOM 1418 C CA . LEU A 1 180 ? -4.826 16.873 -14.262 1.00 98.38 180 LEU A CA 1
ATOM 1419 C C . LEU A 1 180 ? -3.326 17.169 -14.219 1.00 98.38 180 LEU A C 1
ATOM 1421 O O . LEU A 1 180 ? -2.809 17.806 -15.131 1.00 98.38 180 LEU A O 1
ATOM 1425 N N . TRP A 1 181 ? -2.612 16.658 -13.210 1.00 97.81 181 TRP A N 1
ATOM 1426 C CA . TRP A 1 181 ? -1.161 16.817 -13.129 1.00 97.81 181 TRP A CA 1
ATOM 1427 C C . TRP A 1 181 ? -0.457 16.271 -14.375 1.00 97.81 181 TRP A C 1
ATOM 1429 O O . TRP A 1 181 ? 0.353 16.979 -14.969 1.00 97.81 181 TRP A O 1
ATOM 1439 N N . ILE A 1 182 ? -0.759 15.034 -14.786 1.00 97.25 182 ILE A N 1
ATOM 1440 C CA . ILE A 1 182 ? -0.161 14.437 -15.990 1.00 97.25 182 ILE A CA 1
ATOM 1441 C C . ILE A 1 182 ? -0.515 15.265 -17.227 1.00 97.25 182 ILE A C 1
ATOM 1443 O O . ILE A 1 182 ? 0.380 15.625 -17.982 1.00 97.25 182 ILE A O 1
ATOM 1447 N N . TYR A 1 183 ? -1.791 15.607 -17.407 1.00 97.75 183 TYR A N 1
ATOM 1448 C CA . TYR A 1 183 ? -2.274 16.350 -18.567 1.00 97.75 183 TYR A CA 1
ATOM 1449 C C . TYR A 1 183 ? -1.545 17.687 -18.742 1.00 97.75 183 TYR A C 1
ATOM 1451 O O . TYR A 1 183 ? -1.064 17.984 -19.831 1.00 97.75 183 TYR A O 1
ATOM 1459 N N . PHE A 1 184 ? -1.402 18.470 -17.669 1.00 98.00 184 PHE A N 1
ATOM 1460 C CA . PHE A 1 184 ? -0.742 19.775 -17.746 1.00 98.00 184 PHE A CA 1
ATOM 1461 C C . PHE A 1 184 ? 0.780 19.697 -17.923 1.00 98.00 184 PHE A C 1
ATOM 1463 O O . PHE A 1 184 ? 1.367 20.663 -18.398 1.00 98.00 184 PHE A O 1
ATOM 1470 N N . ASN A 1 185 ? 1.422 18.582 -17.558 1.00 97.19 185 ASN A N 1
ATOM 1471 C CA . ASN A 1 185 ? 2.878 18.428 -17.681 1.00 97.19 185 ASN A CA 1
ATOM 1472 C C . ASN A 1 185 ? 3.312 17.655 -18.937 1.00 97.19 185 ASN A C 1
ATOM 1474 O O . ASN A 1 185 ? 4.425 17.853 -19.409 1.00 97.19 185 ASN A O 1
ATOM 1478 N N . ALA A 1 186 ? 2.470 16.758 -19.453 1.00 96.94 186 ALA A N 1
ATOM 1479 C CA . ALA A 1 186 ? 2.842 15.804 -20.500 1.00 96.94 186 ALA A CA 1
ATOM 1480 C C . ALA A 1 186 ? 1.749 15.577 -21.565 1.00 96.94 186 ALA A C 1
ATOM 1482 O O . ALA A 1 186 ? 1.944 14.783 -22.481 1.00 96.94 186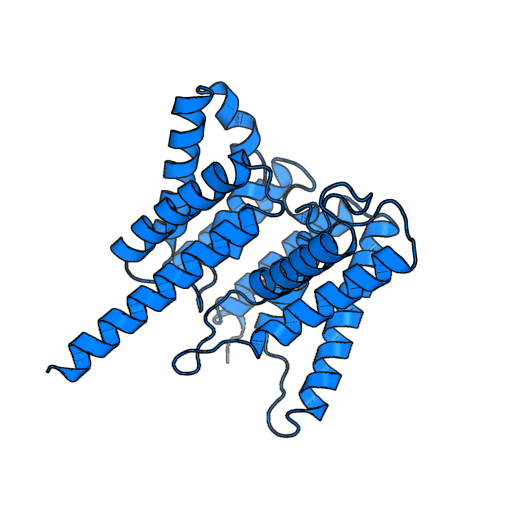 ALA A O 1
ATOM 1483 N N . GLY A 1 187 ? 0.605 16.264 -21.475 1.00 97.50 187 GLY A N 1
ATOM 1484 C CA . GLY A 1 187 ? -0.478 16.173 -22.456 1.00 97.50 187 GLY A CA 1
ATOM 1485 C C . GLY A 1 187 ? -1.404 14.964 -22.283 1.00 97.50 187 GLY A C 1
ATOM 1486 O O . GLY A 1 187 ? -1.303 14.183 -21.336 1.00 97.50 187 GLY A O 1
ATOM 1487 N N . LEU A 1 188 ? -2.364 14.834 -23.207 1.00 97.12 188 LEU A N 1
ATOM 1488 C CA . LEU A 1 188 ?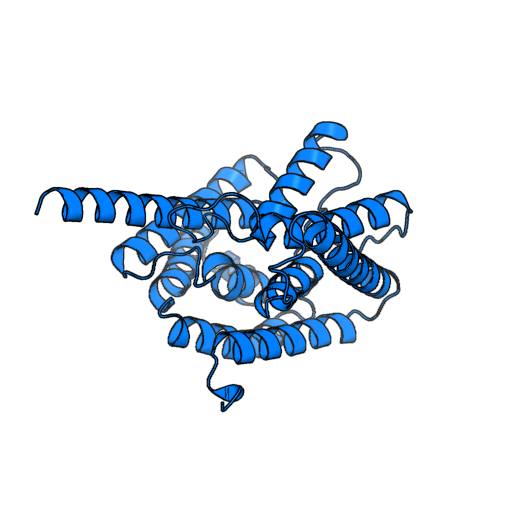 -3.423 13.818 -23.158 1.00 97.12 188 LEU A CA 1
ATOM 1489 C C . LEU A 1 188 ? -2.886 12.392 -23.357 1.00 97.12 188 LEU A C 1
ATOM 1491 O O . LEU A 1 188 ? -3.324 11.471 -22.671 1.00 97.12 188 LEU A O 1
ATOM 1495 N N . GLU A 1 189 ? -1.925 12.208 -24.261 1.00 96.94 189 GLU A N 1
ATOM 1496 C CA . GLU A 1 189 ? -1.359 10.893 -24.596 1.00 96.94 189 GLU A CA 1
ATOM 1497 C C . GLU A 1 189 ? -0.674 10.235 -23.389 1.00 96.94 189 GLU A C 1
ATOM 1499 O O . GLU A 1 189 ? -0.790 9.027 -23.178 1.00 96.94 189 GLU A O 1
ATOM 1504 N N . ALA A 1 190 ? -0.061 11.043 -22.518 1.00 96.75 190 ALA A N 1
ATOM 1505 C CA . ALA A 1 190 ? 0.584 10.576 -21.295 1.00 96.75 190 ALA A CA 1
ATOM 1506 C C . ALA A 1 190 ? -0.395 9.984 -20.260 1.00 96.75 190 ALA A C 1
ATOM 1508 O O . ALA A 1 190 ? 0.036 9.323 -19.313 1.00 96.75 190 ALA A O 1
ATOM 1509 N N . LEU A 1 191 ? -1.710 10.187 -20.421 1.00 96.12 191 LEU A N 1
ATOM 1510 C CA . LEU A 1 191 ? -2.725 9.569 -19.563 1.00 96.12 191 LEU A CA 1
ATOM 1511 C C . LEU A 1 191 ? -2.983 8.103 -19.905 1.00 96.12 191 LEU A C 1
ATOM 1513 O O . LEU A 1 191 ? -3.429 7.363 -19.030 1.00 96.12 191 LEU A O 1
ATOM 1517 N N . VAL A 1 192 ? -2.718 7.671 -21.140 1.00 94.75 192 VAL A N 1
ATOM 1518 C CA . VAL A 1 192 ? -3.143 6.347 -21.613 1.00 94.75 192 VAL A CA 1
ATOM 1519 C C . VAL A 1 192 ? -2.534 5.248 -20.750 1.00 94.75 192 VAL A C 1
ATOM 1521 O O . VAL A 1 192 ? -3.264 4.429 -20.199 1.00 94.75 192 VAL A O 1
ATOM 1524 N N . TYR A 1 193 ? -1.216 5.253 -20.556 1.00 91.75 193 TYR A N 1
ATOM 1525 C CA . TYR A 1 193 ? -0.540 4.183 -19.820 1.00 91.75 193 TYR A CA 1
ATOM 1526 C C . TYR A 1 193 ? -0.933 4.115 -18.326 1.00 91.75 193 TYR A C 1
ATOM 1528 O O . TYR A 1 193 ? -1.382 3.058 -17.875 1.00 91.75 193 TYR A O 1
ATOM 1536 N N . PRO A 1 194 ? -0.876 5.206 -17.531 1.00 92.69 194 PRO A N 1
ATOM 1537 C CA . PRO A 1 194 ? -1.237 5.135 -16.115 1.00 92.69 194 PRO A CA 1
ATOM 1538 C C . PRO A 1 194 ? -2.702 4.761 -15.863 1.00 92.69 194 PRO A C 1
ATOM 1540 O O . PRO A 1 194 ? -2.994 4.181 -14.824 1.00 92.69 194 PRO A O 1
ATOM 1543 N N . TYR A 1 195 ? -3.620 5.086 -16.782 1.00 95.75 195 TYR A N 1
ATOM 1544 C CA . TYR A 1 195 ? -5.061 4.845 -16.612 1.00 95.75 195 TYR A CA 1
ATOM 1545 C C . TYR A 1 195 ? -5.582 3.584 -17.315 1.00 95.75 195 TYR A C 1
ATOM 1547 O O . TYR A 1 195 ? -6.764 3.270 -17.203 1.00 95.75 195 TYR A O 1
ATOM 1555 N N . THR A 1 196 ? -4.721 2.829 -17.997 1.00 94.62 196 THR A N 1
ATOM 1556 C CA . THR A 1 196 ? -5.067 1.515 -18.579 1.00 94.62 196 THR A CA 1
ATOM 1557 C C . THR A 1 196 ? -4.471 0.338 -17.806 1.00 94.62 196 THR A C 1
ATOM 1559 O O . THR A 1 196 ? -4.790 -0.817 -18.105 1.00 94.62 196 THR A O 1
ATOM 1562 N N . THR A 1 197 ? -3.657 0.631 -16.789 1.00 93.25 197 THR A N 1
ATOM 1563 C CA . THR A 1 197 ? -2.957 -0.328 -15.924 1.00 93.25 197 THR A CA 1
ATOM 1564 C C . THR A 1 197 ? -3.594 -0.400 -14.538 1.00 93.25 197 THR A C 1
ATOM 1566 O O . THR A 1 197 ? -4.276 0.523 -14.090 1.00 93.25 197 THR A O 1
ATOM 1569 N N . GLY A 1 198 ? -3.392 -1.511 -13.827 1.00 95.25 198 GLY A N 1
ATOM 1570 C CA . GLY A 1 198 ? -4.010 -1.730 -12.513 1.00 95.25 198 GLY A CA 1
ATOM 1571 C C . GLY A 1 198 ? -3.373 -0.935 -11.362 1.00 95.25 198 GLY A C 1
ATOM 1572 O O . GLY A 1 198 ? -4.037 -0.659 -10.359 1.00 95.25 198 GLY A O 1
ATOM 1573 N N . THR A 1 199 ? -2.113 -0.512 -11.495 1.00 96.62 199 THR A N 1
ATOM 1574 C CA . THR A 1 199 ? -1.303 0.028 -10.386 1.00 96.62 199 THR A CA 1
ATOM 1575 C C . THR A 1 199 ? -1.874 1.298 -9.758 1.00 96.62 199 THR A C 1
ATOM 1577 O O . THR A 1 199 ? -2.019 1.358 -8.534 1.00 96.62 199 THR A O 1
ATOM 1580 N N . ILE A 1 200 ? -2.265 2.305 -10.551 1.00 97.31 200 ILE A N 1
ATOM 1581 C CA . ILE A 1 200 ? -2.795 3.562 -9.988 1.00 97.31 200 ILE A CA 1
ATOM 1582 C C . ILE A 1 200 ? -4.127 3.337 -9.259 1.00 97.31 200 ILE A C 1
ATOM 1584 O O . ILE A 1 200 ? -4.399 3.955 -8.226 1.00 97.31 200 ILE A O 1
ATOM 1588 N N . TYR A 1 201 ? -4.944 2.407 -9.758 1.00 98.12 201 TYR A N 1
ATOM 1589 C CA . TYR A 1 201 ? -6.224 2.040 -9.161 1.00 98.12 201 TYR A CA 1
ATOM 1590 C C . TYR A 1 201 ? -6.036 1.183 -7.913 1.00 98.12 201 TYR A C 1
ATOM 1592 O O . TYR A 1 201 ? -6.824 1.300 -6.976 1.00 98.12 201 TYR A O 1
ATOM 1600 N N . PHE A 1 202 ? -4.977 0.376 -7.853 1.00 98.31 202 PHE A N 1
ATOM 1601 C CA . PHE A 1 202 ? -4.594 -0.339 -6.643 1.00 98.31 202 PHE A CA 1
ATOM 1602 C C . PHE A 1 202 ? -4.127 0.641 -5.564 1.00 98.31 202 PHE A C 1
ATOM 1604 O O . PHE A 1 202 ? -4.616 0.602 -4.433 1.00 98.31 202 PHE A O 1
ATOM 1611 N N . LEU A 1 203 ? -3.254 1.589 -5.916 1.00 98.31 203 LEU A N 1
ATOM 1612 C CA . LEU A 1 203 ? -2.836 2.655 -5.009 1.00 98.31 203 LEU A CA 1
ATOM 1613 C C . LEU A 1 203 ? -4.054 3.420 -4.469 1.00 98.31 203 LEU A C 1
ATOM 1615 O O . LEU A 1 203 ? -4.242 3.517 -3.255 1.00 98.31 203 LEU A O 1
ATOM 1619 N N . ALA A 1 204 ? -4.933 3.896 -5.350 1.00 98.06 204 ALA A N 1
ATOM 1620 C CA . ALA A 1 204 ? -6.095 4.679 -4.950 1.00 98.06 204 ALA A CA 1
ATOM 1621 C C . ALA A 1 204 ? -7.127 3.857 -4.157 1.00 98.06 204 ALA A C 1
ATOM 1623 O O . ALA A 1 204 ? -7.578 4.260 -3.084 1.00 98.06 204 ALA A O 1
ATOM 1624 N N . GLY A 1 205 ? -7.504 2.694 -4.681 1.00 97.12 205 GLY A N 1
ATOM 1625 C CA . GLY A 1 205 ? -8.642 1.905 -4.222 1.00 97.12 205 GLY A CA 1
ATOM 1626 C C . GLY A 1 205 ? -8.344 0.871 -3.139 1.00 97.12 205 GLY A C 1
ATOM 1627 O O . GLY A 1 205 ? -9.274 0.432 -2.463 1.00 97.12 205 GLY A O 1
ATOM 1628 N N . VAL A 1 206 ? -7.078 0.495 -2.944 1.00 97.81 206 VAL A N 1
ATOM 1629 C CA . VAL A 1 206 ? -6.655 -0.474 -1.918 1.00 97.81 206 VAL A CA 1
ATOM 1630 C C . VAL A 1 206 ? -5.809 0.206 -0.845 1.00 97.81 206 VAL A C 1
ATOM 1632 O O . VAL A 1 206 ? -6.120 0.085 0.340 1.00 97.81 206 VAL A O 1
ATOM 1635 N N . MET A 1 207 ? -4.779 0.957 -1.241 1.00 97.75 207 MET A N 1
ATOM 1636 C CA . MET A 1 207 ? -3.801 1.515 -0.298 1.00 97.75 207 MET A CA 1
ATOM 1637 C C . MET A 1 207 ? -4.291 2.807 0.372 1.00 97.75 207 MET A C 1
ATOM 1639 O O . MET A 1 207 ? -4.366 2.865 1.601 1.00 97.75 207 MET A O 1
ATOM 1643 N N . LEU A 1 208 ? -4.677 3.827 -0.409 1.00 97.44 208 LEU A N 1
ATOM 1644 C CA . LEU A 1 208 ? -5.159 5.112 0.129 1.00 97.44 208 LEU A CA 1
ATOM 1645 C C . LEU A 1 208 ? -6.505 4.970 0.847 1.00 97.44 208 LEU A C 1
ATOM 1647 O O . LEU A 1 208 ? -6.784 5.668 1.823 1.00 97.44 208 LEU A O 1
ATOM 1651 N N . LEU A 1 209 ? -7.342 4.047 0.376 1.00 95.00 209 LEU A N 1
ATOM 1652 C CA . LEU A 1 209 ? -8.690 3.828 0.880 1.00 95.00 209 LEU A CA 1
ATOM 1653 C C . LEU A 1 209 ? -8.734 3.288 2.324 1.00 95.00 209 LEU A C 1
ATOM 1655 O O . LEU A 1 209 ? -9.780 3.408 2.970 1.00 95.00 209 LEU A O 1
ATOM 1659 N N . GLU A 1 210 ? -7.644 2.705 2.841 1.00 93.31 210 GLU A N 1
ATOM 1660 C CA . GLU A 1 210 ? -7.655 1.872 4.050 1.00 93.31 210 GLU A CA 1
ATOM 1661 C C . GLU A 1 210 ? -8.535 2.470 5.176 1.00 93.31 210 GLU A C 1
ATOM 1663 O O . GLU A 1 210 ? -8.294 3.584 5.660 1.00 93.31 210 GLU A O 1
ATOM 1668 N N . PRO A 1 211 ? -9.598 1.763 5.612 1.00 90.25 211 PRO A N 1
ATOM 1669 C CA . PRO A 1 211 ? -10.716 2.386 6.322 1.00 90.25 211 PRO A CA 1
ATOM 1670 C C . PRO A 1 211 ? -10.351 2.945 7.700 1.00 90.25 211 PRO A C 1
ATOM 1672 O O . PRO A 1 211 ? -11.040 3.838 8.194 1.00 90.25 211 PRO A O 1
ATOM 1675 N N . LYS A 1 212 ? -9.295 2.417 8.328 1.00 92.75 212 LYS A N 1
ATOM 1676 C CA . LYS A 1 212 ? -8.870 2.793 9.685 1.00 92.75 212 LYS A CA 1
ATOM 1677 C C . LYS A 1 212 ? -7.891 3.965 9.724 1.00 92.75 212 LYS A C 1
ATOM 1679 O O . LYS A 1 212 ? -7.736 4.558 10.786 1.00 92.75 212 LYS A O 1
ATOM 1684 N N . THR A 1 213 ? -7.225 4.260 8.613 1.00 95.44 213 THR A N 1
ATOM 1685 C CA . THR A 1 213 ? -6.061 5.158 8.566 1.00 95.44 213 THR A CA 1
ATOM 1686 C C . THR A 1 213 ? -6.269 6.313 7.580 1.00 95.44 213 THR A C 1
ATOM 1688 O O . THR A 1 213 ? -5.405 7.169 7.436 1.00 95.44 213 THR A O 1
ATOM 1691 N N . SER A 1 214 ? -7.437 6.397 6.937 1.00 96.31 214 SER A N 1
ATOM 1692 C CA . SER A 1 214 ? -7.799 7.461 5.995 1.00 96.31 214 SER A CA 1
ATOM 1693 C C . SER A 1 214 ? -9.030 8.260 6.470 1.00 96.31 214 SER A C 1
ATOM 1695 O O . SER A 1 214 ? -9.882 7.738 7.202 1.00 96.31 214 SER A O 1
ATOM 1697 N N . PRO A 1 215 ? -9.203 9.528 6.050 1.00 96.81 215 PRO A N 1
ATOM 1698 C CA . PRO A 1 215 ? -10.327 10.364 6.481 1.00 96.81 215 PRO A CA 1
ATOM 1699 C C . PRO A 1 215 ? -11.677 9.900 5.918 1.00 96.81 215 PRO A C 1
ATOM 1701 O O . PRO A 1 215 ? -11.763 9.362 4.819 1.00 96.81 215 PRO A O 1
ATOM 1704 N N . THR A 1 216 ? -12.765 10.090 6.672 1.00 95.75 216 THR A N 1
ATOM 1705 C CA . THR A 1 216 ? -14.136 9.723 6.251 1.00 95.75 216 THR A CA 1
ATOM 1706 C C . THR A 1 216 ? -14.980 10.916 5.808 1.00 95.75 216 THR A C 1
ATOM 1708 O O . THR A 1 216 ? -15.921 10.734 5.045 1.00 95.75 216 THR A O 1
ATOM 1711 N N . LYS A 1 217 ? -14.655 12.147 6.219 1.00 96.44 217 LYS A N 1
ATOM 1712 C CA . LYS A 1 217 ? -15.404 13.347 5.809 1.00 96.44 217 LYS A CA 1
ATOM 1713 C C . LYS A 1 217 ? -14.937 13.841 4.436 1.00 96.44 217 LYS A C 1
ATOM 1715 O O . LYS A 1 217 ? -13.735 13.928 4.209 1.00 96.44 217 LYS A O 1
ATOM 1720 N N . LYS A 1 218 ? -15.880 14.219 3.563 1.00 97.56 218 LYS A N 1
ATOM 1721 C CA . LYS A 1 218 ? -15.636 14.629 2.163 1.00 97.56 218 LYS A CA 1
ATOM 1722 C C . LYS A 1 218 ? -14.493 15.639 2.007 1.00 97.56 218 LYS A C 1
ATOM 1724 O O . LYS A 1 218 ? -13.568 15.388 1.250 1.00 97.56 218 LYS A O 1
ATOM 1729 N N . TYR A 1 219 ? -14.525 16.745 2.744 1.00 97.25 219 TYR A N 1
ATOM 1730 C CA . TYR A 1 219 ? -13.514 17.802 2.623 1.00 97.25 219 TYR A CA 1
ATOM 1731 C C . TYR A 1 219 ? -12.101 17.322 2.999 1.00 97.25 219 TYR A C 1
ATOM 1733 O O . TYR A 1 219 ? -11.145 17.608 2.285 1.00 97.25 219 TYR A O 1
ATOM 1741 N N . TRP A 1 220 ? -11.968 16.514 4.059 1.00 97.75 220 TRP A N 1
ATOM 1742 C CA . TRP A 1 220 ? -10.689 15.899 4.426 1.00 97.75 220 TRP A CA 1
ATOM 1743 C C . TRP A 1 220 ? -10.233 14.846 3.413 1.00 97.75 220 TRP A C 1
ATOM 1745 O O . TRP A 1 220 ? -9.035 14.695 3.215 1.00 97.75 220 TRP A O 1
ATOM 1755 N N . GLN A 1 221 ? -11.159 14.126 2.771 1.00 98.44 221 GLN A N 1
ATOM 1756 C CA . GLN A 1 221 ? -10.826 13.185 1.697 1.00 98.44 221 GLN A CA 1
ATOM 1757 C C . GLN A 1 221 ? -10.242 13.901 0.476 1.00 98.44 221 GLN A C 1
ATOM 1759 O O . GLN A 1 221 ? -9.206 13.479 -0.022 1.00 98.44 221 GLN A O 1
ATOM 1764 N N . ILE A 1 222 ? -10.863 14.999 0.039 1.00 98.56 222 ILE A N 1
ATOM 1765 C CA . ILE A 1 222 ? -10.380 15.797 -1.098 1.00 98.56 222 ILE A CA 1
ATOM 1766 C C . ILE A 1 222 ? -9.008 16.406 -0.775 1.00 98.56 222 ILE A C 1
ATOM 1768 O O . ILE A 1 222 ? -8.085 16.293 -1.575 1.00 98.56 222 ILE A O 1
ATOM 1772 N N . GLY A 1 223 ? -8.845 16.992 0.417 1.00 98.12 223 GLY A N 1
ATOM 1773 C CA . GLY A 1 223 ? -7.557 17.548 0.844 1.00 98.12 223 GLY A CA 1
ATOM 1774 C C . GLY A 1 223 ? -6.456 16.489 0.960 1.00 98.12 223 GLY A C 1
ATOM 1775 O O . GLY A 1 223 ? -5.334 16.718 0.518 1.00 98.12 223 GLY A O 1
ATOM 1776 N N . ALA A 1 224 ? -6.780 15.306 1.494 1.00 98.44 224 ALA A N 1
ATOM 1777 C CA . ALA A 1 224 ? -5.840 14.190 1.557 1.00 98.44 224 ALA A CA 1
ATOM 1778 C C . ALA A 1 224 ? -5.458 13.676 0.162 1.00 98.44 224 ALA A C 1
ATOM 1780 O O . ALA A 1 224 ? -4.289 13.394 -0.069 1.00 98.44 224 ALA A O 1
ATOM 1781 N N . ALA A 1 225 ? -6.412 13.595 -0.771 1.00 98.62 225 ALA A N 1
ATOM 1782 C CA . ALA A 1 225 ? -6.147 13.223 -2.158 1.00 98.62 225 ALA A CA 1
ATOM 1783 C C . ALA A 1 225 ? -5.195 14.208 -2.849 1.00 98.62 225 ALA A C 1
ATOM 1785 O O . ALA A 1 225 ? -4.244 13.778 -3.495 1.00 98.62 225 ALA A O 1
ATOM 1786 N N . LEU A 1 226 ? -5.426 15.516 -2.687 1.00 98.50 226 LEU A N 1
ATOM 1787 C CA . LEU A 1 226 ? -4.549 16.547 -3.242 1.00 98.50 226 LEU A CA 1
ATOM 1788 C C . LEU A 1 226 ? -3.130 16.416 -2.685 1.00 98.50 226 LEU A C 1
ATOM 1790 O O . LEU A 1 226 ? -2.172 16.377 -3.453 1.00 98.50 226 LEU A O 1
ATOM 1794 N N . LEU A 1 227 ? -3.000 16.289 -1.360 1.00 98.38 227 LEU A N 1
ATOM 1795 C CA . LEU A 1 227 ? -1.696 16.115 -0.729 1.00 98.38 227 LEU A CA 1
ATOM 1796 C C . LEU A 1 227 ? -1.009 14.832 -1.209 1.00 98.38 227 LEU A C 1
ATOM 1798 O O . LEU A 1 227 ? 0.178 14.869 -1.496 1.00 98.38 227 LEU A O 1
ATOM 1802 N N . ALA A 1 228 ? -1.744 13.729 -1.361 1.00 98.50 228 ALA A N 1
ATOM 1803 C CA . ALA A 1 228 ? -1.198 12.479 -1.878 1.00 98.50 228 ALA A CA 1
ATOM 1804 C C . ALA A 1 228 ? -0.619 12.640 -3.289 1.00 98.50 228 ALA A C 1
ATOM 1806 O O . ALA A 1 228 ? 0.469 12.136 -3.543 1.00 98.50 228 ALA A O 1
ATOM 1807 N N . VAL A 1 229 ? -1.301 13.360 -4.190 1.00 98.38 229 VAL A N 1
ATOM 1808 C CA . VAL A 1 229 ? -0.782 13.636 -5.542 1.00 98.38 229 VAL A CA 1
ATOM 1809 C C . VAL A 1 229 ? 0.447 14.536 -5.487 1.00 98.38 229 VAL A C 1
ATOM 1811 O O . VAL A 1 229 ? 1.437 14.230 -6.148 1.00 98.38 229 VAL A O 1
ATOM 1814 N N . ILE A 1 230 ? 0.422 15.599 -4.674 1.00 97.88 230 ILE A N 1
ATOM 1815 C CA . ILE A 1 230 ? 1.585 16.480 -4.490 1.00 97.88 230 ILE A CA 1
ATOM 1816 C C . ILE A 1 230 ? 2.773 15.663 -3.986 1.00 97.88 230 ILE A C 1
ATOM 1818 O O . ILE A 1 230 ? 3.841 15.727 -4.576 1.00 97.88 230 ILE A O 1
ATOM 1822 N N . THR A 1 231 ? 2.590 14.847 -2.948 1.00 97.56 231 THR A N 1
ATOM 1823 C CA . THR A 1 231 ? 3.635 13.968 -2.418 1.00 97.56 231 THR A CA 1
ATOM 1824 C C . THR A 1 231 ? 4.125 12.994 -3.485 1.00 97.56 231 THR A C 1
ATOM 1826 O O . THR A 1 231 ? 5.320 12.953 -3.744 1.00 97.56 231 THR A O 1
ATOM 1829 N N . TYR A 1 232 ? 3.225 12.271 -4.152 1.00 96.75 232 TYR A N 1
ATOM 1830 C CA . TYR A 1 232 ? 3.562 11.291 -5.188 1.00 96.75 232 TYR A CA 1
ATOM 1831 C C . TYR A 1 232 ? 4.407 11.897 -6.319 1.00 96.75 232 TYR A C 1
ATOM 1833 O O . TYR A 1 232 ? 5.404 11.313 -6.735 1.00 96.75 232 TYR A O 1
ATOM 1841 N N . ARG A 1 233 ? 4.037 13.091 -6.796 1.00 95.50 233 ARG A N 1
ATOM 1842 C CA . ARG A 1 233 ? 4.691 13.753 -7.932 1.00 95.50 233 ARG A CA 1
ATOM 1843 C C . ARG A 1 233 ? 5.938 14.529 -7.537 1.00 95.50 233 ARG A C 1
ATOM 1845 O O . ARG A 1 233 ? 6.969 14.381 -8.182 1.00 95.50 233 ARG A O 1
ATOM 1852 N N . TYR A 1 234 ? 5.853 15.328 -6.479 1.00 94.50 234 TYR A N 1
ATOM 1853 C CA . TYR A 1 234 ? 6.952 16.179 -6.035 1.00 94.50 234 TYR A CA 1
ATOM 1854 C C . TYR A 1 234 ? 8.103 15.350 -5.476 1.00 94.50 234 TYR A C 1
ATOM 1856 O O . TYR A 1 234 ? 9.241 15.562 -5.862 1.00 94.50 234 TYR A O 1
ATOM 1864 N N . ILE A 1 235 ? 7.823 14.355 -4.628 1.00 92.69 235 ILE A N 1
ATOM 1865 C CA . ILE A 1 235 ? 8.872 13.460 -4.119 1.00 92.69 235 ILE A CA 1
ATOM 1866 C C . ILE A 1 235 ? 9.448 12.608 -5.260 1.00 92.69 235 ILE A C 1
ATOM 1868 O O . ILE A 1 235 ? 10.654 12.373 -5.297 1.00 92.69 235 ILE A O 1
ATOM 1872 N N . GLY A 1 236 ? 8.607 12.217 -6.226 1.00 89.12 236 GLY A N 1
ATOM 1873 C CA . GLY A 1 236 ? 9.039 11.461 -7.404 1.00 89.12 236 GLY A CA 1
ATOM 1874 C C . GLY A 1 236 ? 10.013 12.245 -8.279 1.00 89.12 236 GLY A C 1
ATOM 1875 O O . GLY A 1 236 ? 10.968 11.673 -8.791 1.00 89.12 236 GLY A O 1
ATOM 1876 N N . TYR A 1 237 ? 9.831 13.564 -8.376 1.00 90.94 237 TYR A N 1
ATOM 1877 C CA . TYR A 1 237 ? 10.750 14.455 -9.083 1.00 90.94 237 TYR A CA 1
ATOM 1878 C C . TYR A 1 237 ? 12.175 14.434 -8.499 1.00 90.94 237 TYR A C 1
ATOM 1880 O O . TYR A 1 237 ? 13.139 14.543 -9.247 1.00 90.94 237 TYR A O 1
ATOM 1888 N N . PHE A 1 238 ? 12.327 14.226 -7.185 1.00 90.38 238 PHE A N 1
ATOM 1889 C CA . PHE A 1 238 ? 13.639 14.098 -6.532 1.00 90.38 238 PHE A CA 1
ATOM 1890 C C . PHE A 1 238 ? 14.222 12.678 -6.580 1.00 90.38 238 PHE A C 1
ATOM 1892 O O . PHE A 1 238 ? 15.226 12.414 -5.922 1.00 90.38 238 PHE A O 1
ATOM 1899 N N . GLY A 1 239 ? 13.600 11.747 -7.311 1.00 86.44 239 GLY A N 1
ATOM 1900 C CA . GLY A 1 239 ? 14.103 10.377 -7.451 1.00 86.44 239 GLY A CA 1
ATOM 1901 C C . GLY A 1 239 ? 14.034 9.548 -6.165 1.00 86.44 239 GLY A C 1
ATOM 1902 O O . GLY A 1 239 ? 14.734 8.549 -6.031 1.00 86.44 239 GLY A O 1
ATOM 1903 N N . VAL A 1 240 ? 13.209 9.947 -5.194 1.00 88.69 240 VAL A N 1
ATOM 1904 C CA . VAL A 1 240 ? 13.028 9.168 -3.965 1.00 88.69 240 VAL A CA 1
ATOM 1905 C C . VAL A 1 240 ? 12.272 7.882 -4.294 1.00 88.69 240 VAL A C 1
ATOM 1907 O O . VAL A 1 240 ? 11.229 7.900 -4.942 1.00 88.69 240 VAL A O 1
ATOM 1910 N N . ASN A 1 241 ? 12.772 6.752 -3.805 1.00 88.44 241 ASN A N 1
ATOM 1911 C CA . ASN A 1 241 ? 12.134 5.457 -4.021 1.00 88.44 241 ASN A CA 1
ATOM 1912 C C . ASN A 1 241 ? 10.781 5.342 -3.294 1.00 88.44 241 ASN A C 1
ATOM 1914 O O . ASN A 1 241 ? 10.566 5.929 -2.230 1.00 88.44 241 ASN A O 1
ATOM 1918 N N . ASN A 1 242 ? 9.891 4.503 -3.833 1.00 91.94 242 ASN A N 1
ATOM 1919 C CA . ASN A 1 242 ? 8.611 4.123 -3.216 1.00 91.94 242 ASN A CA 1
ATOM 1920 C C . ASN A 1 242 ? 7.688 5.319 -2.924 1.00 91.94 242 ASN A C 1
ATOM 1922 O O . ASN A 1 242 ? 7.047 5.394 -1.870 1.00 91.94 242 ASN A O 1
ATOM 1926 N N . VAL A 1 243 ? 7.623 6.272 -3.854 1.00 95.12 243 VAL A N 1
ATOM 1927 C CA . VAL A 1 243 ? 6.818 7.498 -3.738 1.00 95.12 243 VAL A CA 1
ATOM 1928 C C . VAL A 1 243 ? 5.335 7.242 -3.484 1.00 95.12 243 VAL A C 1
ATOM 1930 O O . VAL A 1 243 ? 4.671 8.028 -2.809 1.00 95.12 243 VAL A O 1
ATOM 1933 N N . GLU A 1 244 ? 4.812 6.113 -3.954 1.00 96.56 244 GLU A N 1
ATOM 1934 C CA . GLU A 1 244 ? 3.451 5.662 -3.684 1.00 96.56 244 GLU A CA 1
ATOM 1935 C C . GLU A 1 244 ? 3.227 5.431 -2.183 1.00 96.56 244 GLU A C 1
ATOM 1937 O O . GLU A 1 244 ? 2.183 5.797 -1.641 1.00 96.56 244 GLU A O 1
ATOM 1942 N N . LEU A 1 245 ? 4.212 4.851 -1.485 1.00 97.06 245 LEU A N 1
ATOM 1943 C CA . LEU A 1 245 ? 4.125 4.608 -0.046 1.00 97.06 245 LEU A CA 1
ATOM 1944 C C . LEU A 1 245 ? 4.155 5.927 0.729 1.00 97.06 245 LEU A C 1
ATOM 1946 O O . LEU A 1 245 ? 3.356 6.113 1.648 1.00 97.06 245 LEU A O 1
ATOM 1950 N N . TRP A 1 246 ? 5.000 6.875 0.318 1.00 97.31 246 TRP A N 1
ATOM 1951 C CA . TRP A 1 246 ? 5.017 8.225 0.887 1.00 97.31 246 TRP A CA 1
ATOM 1952 C C . TRP A 1 246 ? 3.681 8.949 0.707 1.00 97.31 246 TRP A C 1
ATOM 1954 O O . TRP A 1 246 ? 3.182 9.564 1.653 1.00 97.31 246 TRP A O 1
ATOM 1964 N N . ALA A 1 247 ? 3.048 8.821 -0.462 1.00 98.06 247 ALA A N 1
ATOM 1965 C CA . ALA A 1 247 ? 1.721 9.380 -0.708 1.00 98.06 247 ALA A CA 1
ATOM 1966 C C . ALA A 1 247 ? 0.659 8.801 0.247 1.00 98.06 247 ALA A C 1
ATOM 1968 O O . ALA A 1 247 ? -0.191 9.535 0.758 1.00 98.06 247 ALA A O 1
ATOM 1969 N N . VAL A 1 248 ? 0.734 7.503 0.565 1.00 98.31 248 VAL A N 1
ATOM 1970 C CA . VAL A 1 248 ? -0.156 6.874 1.557 1.00 98.31 248 VAL A CA 1
ATOM 1971 C C . VAL A 1 248 ? 0.106 7.408 2.968 1.00 98.31 248 VAL A C 1
ATOM 1973 O O . VAL A 1 248 ? -0.849 7.721 3.686 1.00 98.31 248 VAL A O 1
ATOM 1976 N N . ILE A 1 249 ? 1.373 7.590 3.359 1.00 98.06 249 ILE A N 1
ATOM 1977 C CA . ILE A 1 249 ? 1.726 8.217 4.643 1.00 98.06 249 ILE A CA 1
ATOM 1978 C C . ILE A 1 249 ? 1.156 9.638 4.732 1.00 98.06 249 ILE A C 1
ATOM 1980 O O . ILE A 1 249 ? 0.58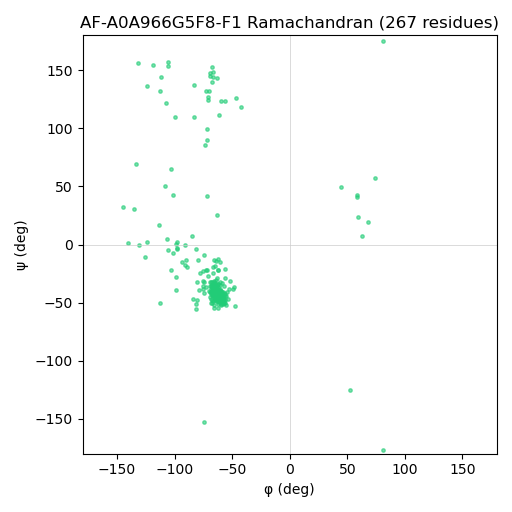5 9.997 5.762 1.00 98.06 249 ILE A O 1
ATOM 1984 N N . ALA A 1 250 ? 1.220 10.425 3.657 1.00 98.12 250 ALA A N 1
ATOM 1985 C CA . ALA A 1 250 ? 0.645 11.768 3.627 1.00 98.12 250 ALA A CA 1
ATOM 1986 C C . ALA A 1 250 ? -0.873 11.758 3.907 1.00 98.12 250 ALA A C 1
ATOM 1988 O O . ALA A 1 250 ? -1.360 12.533 4.737 1.00 98.12 250 ALA A O 1
ATOM 1989 N N . VAL A 1 251 ? -1.625 10.822 3.312 1.00 98.38 251 VAL A N 1
ATOM 1990 C CA . VAL A 1 251 ? -3.058 10.631 3.620 1.00 98.38 251 VAL A CA 1
ATOM 1991 C C . VAL A 1 251 ? -3.281 10.243 5.081 1.00 98.38 251 VAL A C 1
ATOM 1993 O O . VAL A 1 251 ? -4.191 10.773 5.729 1.00 98.38 251 VAL A O 1
ATOM 1996 N N . ASN A 1 252 ? -2.456 9.342 5.618 1.00 98.25 252 ASN A N 1
ATOM 1997 C CA . ASN A 1 252 ? -2.532 8.919 7.015 1.00 98.25 252 ASN A CA 1
ATOM 1998 C C . ASN A 1 252 ? -2.290 10.084 7.990 1.00 98.25 252 ASN A C 1
ATOM 2000 O O . ASN A 1 252 ? -3.005 10.222 8.988 1.00 98.25 252 ASN A O 1
ATOM 2004 N N . LEU A 1 253 ? -1.348 10.976 7.676 1.00 97.69 253 LEU A N 1
ATOM 2005 C CA . LEU A 1 253 ? -1.077 12.177 8.466 1.00 97.69 253 LEU A CA 1
ATOM 2006 C C . LEU A 1 253 ? -2.245 13.168 8.422 1.00 97.69 253 LEU A C 1
ATOM 2008 O O . LEU A 1 253 ? -2.670 13.651 9.473 1.00 97.69 253 LEU A O 1
ATOM 2012 N N . VAL A 1 254 ? -2.846 13.413 7.252 1.00 97.44 254 VAL A N 1
ATOM 2013 C CA . VAL A 1 254 ? -4.062 14.245 7.153 1.00 97.44 254 VAL A CA 1
ATOM 2014 C C . VAL A 1 254 ? -5.196 13.649 7.985 1.00 97.44 254 VAL A C 1
ATOM 2016 O O . VAL A 1 254 ? -5.913 14.372 8.684 1.00 97.44 254 VAL A O 1
ATOM 2019 N N . HIS A 1 255 ? -5.346 12.322 7.975 1.00 97.19 255 HIS A N 1
ATOM 2020 C CA . HIS A 1 255 ? -6.317 11.656 8.830 1.00 97.19 255 HIS A CA 1
ATOM 2021 C C . HIS A 1 255 ? -6.036 11.889 10.320 1.00 97.19 255 HIS A C 1
ATOM 2023 O O . HIS A 1 255 ? -6.956 12.242 11.066 1.00 97.19 255 HIS A O 1
ATOM 2029 N N . LEU A 1 256 ? -4.784 11.747 10.759 1.00 96.88 256 LEU A N 1
ATOM 2030 C CA . LEU A 1 256 ? -4.384 12.017 12.138 1.00 96.88 256 LEU A CA 1
ATOM 2031 C C . LEU A 1 256 ? -4.699 13.466 12.544 1.00 96.88 256 LEU A C 1
ATOM 2033 O O . LEU A 1 256 ? -5.362 13.683 13.560 1.00 96.88 256 LEU A O 1
ATOM 2037 N N . LEU A 1 257 ? -4.316 14.445 11.721 1.00 96.06 257 LEU A N 1
ATOM 2038 C CA . LEU A 1 257 ? -4.596 15.866 11.954 1.00 96.06 257 LEU A CA 1
ATOM 2039 C C . LEU A 1 257 ? -6.102 16.141 12.052 1.00 96.06 257 LEU A C 1
ATOM 2041 O O . LEU A 1 257 ? -6.559 16.836 12.964 1.00 96.06 257 LEU A O 1
ATOM 2045 N N . SER A 1 258 ? -6.898 15.527 11.171 1.00 94.75 258 SER A N 1
ATOM 2046 C CA . SER A 1 258 ? -8.358 15.657 11.199 1.00 94.75 258 SER A CA 1
ATOM 2047 C C . SER A 1 258 ? -8.968 15.183 12.522 1.00 94.75 258 SER A C 1
ATOM 2049 O O . SER A 1 258 ? -9.957 15.747 12.992 1.00 94.75 258 SER A O 1
ATOM 2051 N N . ARG A 1 259 ? -8.364 14.169 13.153 1.00 93.62 259 ARG A N 1
ATOM 2052 C CA . ARG A 1 259 ? -8.804 13.620 14.439 1.00 93.62 259 ARG A CA 1
ATOM 2053 C C . ARG A 1 259 ? -8.366 14.482 15.619 1.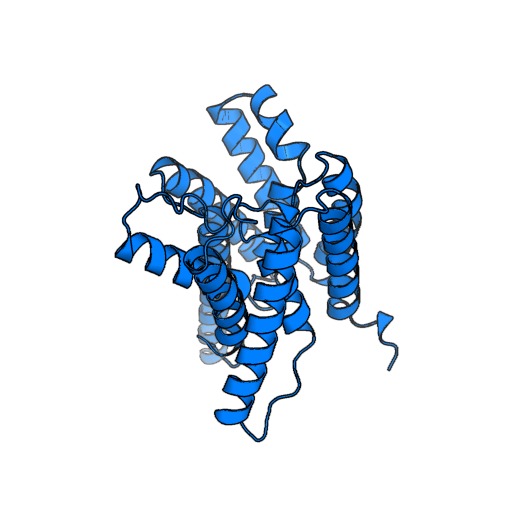00 93.62 259 ARG A C 1
ATOM 2055 O O . ARG A 1 259 ? -9.159 14.652 16.543 1.00 93.62 259 ARG A O 1
ATOM 2062 N N . LEU A 1 260 ? -7.151 15.031 15.578 1.00 93.56 260 LEU A N 1
ATOM 2063 C CA . LEU A 1 260 ? -6.639 15.945 16.606 1.00 93.56 260 LEU A CA 1
ATOM 2064 C C . LEU A 1 260 ? -7.502 17.212 16.703 1.00 93.56 260 LEU A C 1
ATOM 2066 O O . LEU A 1 260 ? -7.912 17.602 17.796 1.00 93.56 260 LEU A O 1
ATOM 2070 N N . ARG A 1 261 ? -7.883 17.797 15.559 1.00 88.94 261 ARG A N 1
ATOM 2071 C CA . ARG A 1 261 ? -8.760 18.980 15.518 1.00 88.94 261 ARG A CA 1
ATOM 2072 C C . ARG A 1 261 ? -10.159 18.712 16.075 1.00 88.94 261 ARG A C 1
ATOM 2074 O O . ARG A 1 261 ? -10.753 19.582 16.695 1.00 88.94 261 ARG A O 1
ATOM 2081 N N . LEU A 1 262 ? -10.708 17.518 15.857 1.00 80.25 262 LEU A N 1
ATOM 2082 C CA . LEU A 1 262 ? -12.014 17.178 16.426 1.00 80.25 262 LEU A CA 1
ATOM 2083 C C . LEU A 1 262 ? -11.937 17.052 17.948 1.00 80.25 262 LEU A C 1
ATOM 2085 O O . LEU A 1 262 ? -12.846 17.504 18.631 1.00 80.25 262 LEU A O 1
ATOM 2089 N N . SER A 1 263 ? -10.850 16.497 18.494 1.00 78.56 263 SER A N 1
ATOM 2090 C CA . SER A 1 263 ? -10.724 16.366 19.948 1.00 78.56 263 SER A CA 1
ATOM 2091 C C . SER A 1 263 ? -10.634 17.687 20.696 1.00 78.56 263 SER A C 1
ATOM 2093 O O . SER A 1 263 ? -11.139 17.757 21.808 1.00 78.56 263 SER A O 1
ATOM 2095 N N . THR A 1 264 ? -10.042 18.722 20.100 1.00 79.12 264 THR A N 1
ATOM 2096 C CA . THR A 1 264 ? -9.948 20.037 20.744 1.00 79.12 264 THR A CA 1
ATOM 2097 C C . THR A 1 264 ? -11.281 20.779 20.745 1.00 79.12 264 THR A C 1
ATOM 2099 O O . THR A 1 264 ? -11.573 21.490 21.698 1.00 79.12 264 THR A O 1
ATOM 2102 N N . ILE A 1 265 ? -12.117 20.586 19.718 1.00 77.25 265 ILE A N 1
ATOM 2103 C CA . ILE A 1 265 ? -13.458 21.190 19.658 1.00 77.25 265 ILE A CA 1
ATOM 2104 C C . ILE A 1 265 ? -14.371 20.585 20.735 1.00 77.25 265 ILE A C 1
ATOM 2106 O O . ILE A 1 265 ? -15.047 21.323 21.437 1.00 77.25 265 ILE A O 1
ATOM 2110 N N . PHE A 1 266 ? -14.348 19.260 20.921 1.00 70.69 266 PHE A N 1
ATOM 2111 C CA . PHE A 1 266 ? -15.187 18.583 21.923 1.00 70.69 266 PHE A CA 1
ATOM 2112 C C . PHE A 1 266 ? -14.725 18.756 23.377 1.00 70.69 266 PHE A C 1
ATOM 2114 O O . PHE A 1 266 ? -15.440 18.339 24.273 1.00 70.69 266 PHE A O 1
ATOM 2121 N N . GLN A 1 267 ? -13.539 19.316 23.625 1.00 66.62 267 GLN A N 1
ATOM 2122 C CA . GLN A 1 267 ? -13.105 19.678 24.981 1.00 66.62 267 GLN A CA 1
ATOM 2123 C C . GLN A 1 267 ? -13.495 21.108 25.372 1.00 66.62 267 GLN A C 1
ATOM 2125 O O . GLN A 1 267 ? -13.371 21.467 26.537 1.00 66.62 267 GLN A O 1
ATOM 2130 N N . LYS A 1 268 ? -13.911 21.934 24.404 1.00 62.44 268 LYS A N 1
ATOM 2131 C CA . LYS A 1 268 ? -14.298 23.335 24.625 1.00 62.44 268 LYS A CA 1
ATOM 2132 C C . LYS A 1 268 ? -15.812 23.543 24.750 1.00 62.44 268 LYS A C 1
ATOM 2134 O O . LYS A 1 268 ? -16.221 24.668 25.014 1.00 62.44 268 LYS A O 1
ATOM 2139 N N . ASN A 1 269 ? -16.598 22.485 24.568 1.00 55.12 269 ASN A N 1
ATOM 2140 C CA . ASN A 1 269 ? -18.051 22.454 24.735 1.00 55.12 269 ASN A CA 1
ATOM 2141 C C . ASN A 1 269 ? -18.396 21.467 25.845 1.00 55.12 269 ASN A C 1
ATOM 2143 O O . ASN A 1 269 ? -19.406 21.710 26.533 1.00 55.12 269 ASN A O 1
#

Nearest PDB structures (foldseek):
  8rbq-assembly1_D  TM=6.891E-01  e=1.574E-04  Azotobacter vinelandii DJ
  7zc6-assembly1_D  TM=7.027E-01  e=1.964E-04  Clostridium tetanomorphum
  9dqj-assembly1_A  TM=1.857E-01  e=9.520E+00  Homo sapiens

Secondary structure (DSSP, 8-state):
--GGG-HHHHHHHHHHHHHHHHHHHT--HHHHHHHHHHHHHHHHHHHHHHHH-TTS----THHHHHHHHHHHHB---SS--HHHHHHHHHHHHHHHHGGGS-EETTEESS-HHHHHHHHHHHHHHHHH-SSSS-TTSB--GGGSTTTHHHHHHHHHHHHHHHHHTT-HHHHHHHHHHHHHHHHHHHTTGGGHHHHHSSHHHHIIIIIIT-TTTS--SHHHHHHHHHHHHHHHHHHHHTT-TTHHHHHHHHHHHHHHHHHHHHHHHTT--